Protein AF-J5URM1-F1 (afdb_monomer_lite)

Radius of gyration: 22.83 Å; chains: 1; bounding box: 59×38×83 Å

Structure (mmCIF, N/CA/C/O backbone):
data_AF-J5URM1-F1
#
_entry.id   AF-J5URM1-F1
#
loop_
_atom_site.group_PDB
_atom_site.id
_atom_site.type_symbol
_atom_site.label_atom_id
_atom_site.label_alt_id
_atom_site.label_comp_id
_atom_site.label_asym_id
_atom_site.label_entity_id
_atom_site.label_seq_id
_atom_site.pdbx_PDB_ins_code
_atom_site.Cartn_x
_atom_site.Cartn_y
_atom_site.Cartn_z
_atom_site.occupancy
_atom_site.B_iso_or_equiv
_atom_site.auth_seq_id
_atom_site.auth_comp_id
_atom_site.auth_asym_id
_atom_site.auth_atom_id
_atom_site.pdbx_PDB_model_num
ATOM 1 N N . MET A 1 1 ? -4.868 2.879 -8.212 1.00 67.94 1 MET A N 1
ATOM 2 C CA . MET A 1 1 ? -4.912 3.522 -6.871 1.00 67.94 1 MET A CA 1
ATOM 3 C C . MET A 1 1 ? -6.007 2.933 -5.999 1.00 67.94 1 MET A C 1
ATOM 5 O O . MET A 1 1 ? -5.725 2.515 -4.884 1.00 67.94 1 MET A O 1
ATOM 9 N N . SER A 1 2 ? -7.248 2.890 -6.496 1.00 76.50 2 SER A N 1
ATOM 10 C CA . SER A 1 2 ? -8.436 2.556 -5.700 1.00 76.50 2 SER A CA 1
ATOM 11 C C . SER A 1 2 ? -8.351 1.190 -5.015 1.00 76.50 2 SER A C 1
ATOM 13 O O . SER A 1 2 ? -8.773 1.061 -3.873 1.00 76.50 2 SER A O 1
ATOM 15 N N . PHE A 1 3 ? -7.725 0.194 -5.649 1.00 84.00 3 PHE A N 1
ATOM 16 C CA . PHE A 1 3 ? -7.552 -1.137 -5.061 1.00 84.00 3 PHE A CA 1
ATOM 17 C C . PHE A 1 3 ? -6.595 -1.163 -3.851 1.00 84.00 3 PHE A C 1
ATOM 19 O O . PHE A 1 3 ? -6.776 -2.000 -2.974 1.00 84.00 3 PHE A O 1
ATOM 26 N N . ILE A 1 4 ? -5.607 -0.259 -3.759 1.00 91.75 4 ILE A N 1
ATOM 27 C CA . ILE A 1 4 ? -4.675 -0.185 -2.613 1.00 91.75 4 ILE A CA 1
ATOM 28 C C . ILE A 1 4 ? -5.431 0.281 -1.374 1.00 91.75 4 ILE A C 1
ATOM 30 O O . ILE A 1 4 ? -5.377 -0.353 -0.321 1.00 91.75 4 ILE A O 1
ATOM 34 N N . PHE A 1 5 ? -6.195 1.360 -1.537 1.00 93.31 5 PHE A N 1
ATOM 35 C CA . PHE A 1 5 ? -7.095 1.853 -0.506 1.00 93.31 5 PHE A CA 1
ATOM 36 C C . PHE A 1 5 ? -8.116 0.775 -0.110 1.00 93.31 5 PHE A C 1
ATOM 38 O O . PHE A 1 5 ? -8.294 0.490 1.074 1.00 93.31 5 PHE A O 1
ATOM 45 N N . LEU A 1 6 ? -8.749 0.127 -1.096 1.00 88.62 6 LEU A N 1
ATOM 46 C CA . LEU A 1 6 ? -9.759 -0.905 -0.855 1.00 88.62 6 LEU A CA 1
ATOM 47 C C . LEU A 1 6 ? -9.175 -2.131 -0.141 1.00 88.62 6 LEU A C 1
ATOM 49 O O . LEU A 1 6 ? -9.816 -2.685 0.751 1.00 88.62 6 LEU A O 1
ATOM 53 N N . SER A 1 7 ? -7.944 -2.519 -0.485 1.00 88.19 7 SER A N 1
ATOM 54 C CA . SER A 1 7 ? -7.194 -3.567 0.205 1.00 88.19 7 SER A CA 1
ATOM 55 C C . SER A 1 7 ? -7.022 -3.209 1.679 1.00 88.19 7 SER A C 1
ATOM 57 O O . SER A 1 7 ? -7.483 -3.962 2.541 1.00 88.19 7 SER A O 1
ATOM 59 N N . GLY A 1 8 ? -6.492 -2.014 1.967 1.00 92.50 8 GLY A N 1
ATOM 60 C CA . GLY A 1 8 ? -6.363 -1.481 3.321 1.00 92.50 8 GLY A CA 1
ATOM 61 C C . GLY A 1 8 ? -7.682 -1.501 4.093 1.00 92.50 8 GLY A C 1
ATOM 62 O O . GLY A 1 8 ? -7.747 -2.050 5.191 1.00 92.50 8 GLY A O 1
ATOM 63 N N . PHE A 1 9 ? -8.764 -1.000 3.494 1.00 90.88 9 PHE A N 1
ATOM 64 C CA . PHE A 1 9 ? -10.102 -1.009 4.092 1.00 90.88 9 PHE A CA 1
ATOM 65 C C . PHE A 1 9 ? -10.577 -2.429 4.419 1.00 90.88 9 PHE A C 1
ATOM 67 O O . PHE A 1 9 ? -11.029 -2.700 5.537 1.00 90.88 9 PHE A O 1
ATOM 74 N N . SER A 1 10 ? -10.416 -3.355 3.471 1.00 85.81 10 SER A N 1
ATOM 75 C CA . SER A 1 10 ? -10.877 -4.741 3.581 1.00 85.81 10 SER A CA 1
ATOM 76 C C . SER A 1 10 ? -10.175 -5.538 4.688 1.00 85.81 10 SER A C 1
ATOM 78 O O . SER A 1 10 ? -10.759 -6.489 5.219 1.00 85.81 10 SER A O 1
ATOM 80 N N . THR A 1 11 ? -8.963 -5.137 5.100 1.00 87.81 11 THR A N 1
ATOM 81 C CA . THR A 1 11 ? -8.217 -5.816 6.175 1.00 87.81 11 THR A CA 1
ATOM 82 C C . THR A 1 11 ? -8.988 -5.852 7.499 1.00 87.81 11 THR A C 1
ATOM 84 O O . THR A 1 11 ? -8.902 -6.844 8.223 1.00 87.81 11 THR A O 1
ATOM 87 N N . ASN A 1 12 ? -9.840 -4.853 7.766 1.00 84.81 12 ASN A N 1
ATOM 88 C CA . ASN A 1 12 ? -10.689 -4.770 8.962 1.00 84.81 12 ASN A CA 1
ATOM 89 C C . ASN A 1 12 ? -11.742 -5.885 9.076 1.00 84.81 12 ASN A C 1
ATOM 91 O O . ASN A 1 12 ? -12.277 -6.132 10.164 1.00 84.81 12 ASN A O 1
ATOM 95 N N . PHE A 1 13 ? -12.035 -6.560 7.964 1.00 80.06 13 PHE A N 1
ATOM 96 C CA . PHE A 1 13 ? -12.994 -7.662 7.877 1.00 80.06 13 PHE A CA 1
ATOM 97 C C . PHE A 1 13 ? -12.301 -9.026 7.733 1.00 80.06 13 PHE A C 1
ATOM 99 O O . PHE A 1 13 ? -12.960 -10.069 7.735 1.00 80.06 13 PHE A O 1
ATOM 106 N N . SER A 1 14 ? -10.968 -9.049 7.638 1.00 75.25 14 SER A N 1
ATOM 107 C CA . SER A 1 14 ? -10.200 -10.280 7.482 1.00 75.25 14 SER A CA 1
ATOM 108 C C . SER A 1 14 ? -10.017 -11.006 8.816 1.00 75.25 14 SER A C 1
ATOM 110 O O . SER A 1 14 ? -9.565 -10.438 9.806 1.00 75.25 14 SER A O 1
ATOM 112 N N . LYS A 1 15 ? -10.317 -12.310 8.837 1.00 71.12 15 LYS A N 1
ATOM 113 C CA . LYS A 1 15 ? -10.132 -13.170 10.024 1.00 71.12 15 LYS A CA 1
ATOM 114 C C . LYS A 1 15 ? -8.711 -13.728 10.160 1.00 71.12 15 LYS A C 1
ATOM 116 O O . LYS A 1 15 ? -8.350 -14.207 11.228 1.00 71.12 15 LYS A O 1
ATOM 121 N N . LYS A 1 16 ? -7.933 -13.747 9.072 1.00 82.69 16 LYS A N 1
ATOM 122 C CA . LYS A 1 16 ? -6.612 -14.401 8.991 1.00 82.69 16 LYS A CA 1
ATOM 123 C C . LYS A 1 16 ? -5.619 -13.527 8.214 1.00 82.69 16 LYS A C 1
ATOM 125 O O . LYS A 1 16 ? -5.007 -13.993 7.257 1.00 82.69 16 LYS A O 1
ATOM 130 N N . LEU A 1 17 ? -5.498 -12.257 8.612 1.00 86.56 17 LEU A N 1
ATOM 131 C CA . LEU A 1 17 ? -4.708 -11.243 7.902 1.00 86.56 17 LEU A CA 1
ATOM 132 C C . LEU A 1 17 ? -3.249 -11.674 7.683 1.00 86.56 17 LEU A C 1
ATOM 134 O O . LEU A 1 17 ? -2.817 -11.750 6.537 1.00 86.56 17 LEU A O 1
ATOM 138 N N . LEU A 1 18 ? -2.543 -12.058 8.751 1.00 87.56 18 LEU A N 1
ATOM 139 C CA . LEU A 1 18 ? -1.135 -12.465 8.678 1.00 87.56 18 LEU A CA 1
ATOM 140 C C . LEU A 1 18 ? -0.921 -13.688 7.771 1.00 87.56 18 LEU A C 1
ATOM 142 O O . LEU A 1 18 ? -0.035 -13.694 6.924 1.00 87.56 18 LEU A O 1
ATOM 146 N N . ARG A 1 19 ? -1.782 -14.709 7.879 1.00 86.31 19 ARG A N 1
ATOM 147 C CA . ARG A 1 19 ? -1.720 -15.898 7.009 1.00 86.31 19 ARG A CA 1
ATOM 148 C C . ARG A 1 19 ? -1.934 -15.537 5.538 1.00 86.31 19 ARG A C 1
ATOM 150 O O . ARG A 1 19 ? -1.330 -16.160 4.672 1.00 86.31 19 ARG A O 1
ATOM 157 N N . ASN A 1 20 ? -2.807 -14.575 5.248 1.00 85.69 20 ASN A N 1
ATOM 158 C CA . ASN A 1 20 ? -3.024 -14.122 3.879 1.00 85.69 20 ASN A CA 1
ATOM 159 C C . ASN A 1 20 ? -1.810 -13.338 3.357 1.00 85.69 20 ASN A C 1
ATOM 161 O O . ASN A 1 20 ? -1.411 -13.573 2.223 1.00 85.69 20 ASN A O 1
ATOM 165 N N . ALA A 1 21 ? -1.192 -12.491 4.187 1.00 90.06 21 ALA A N 1
ATOM 166 C CA . ALA A 1 21 ? 0.036 -11.777 3.834 1.00 90.06 21 ALA A CA 1
ATOM 167 C C . ALA A 1 21 ? 1.174 -12.749 3.473 1.00 90.06 21 ALA A C 1
ATOM 169 O O . ALA A 1 21 ? 1.776 -12.617 2.413 1.00 90.06 21 ALA A O 1
ATOM 170 N N . VAL A 1 22 ? 1.394 -13.790 4.289 1.00 92.88 22 VAL A N 1
ATOM 171 C CA . VAL A 1 22 ? 2.407 -14.829 4.017 1.00 92.88 22 VAL A CA 1
ATOM 172 C C . VAL A 1 22 ? 2.126 -15.558 2.702 1.00 92.88 22 VAL A C 1
ATOM 174 O O . VAL A 1 22 ? 3.027 -15.723 1.887 1.00 92.88 22 VAL A O 1
ATOM 177 N N . LYS A 1 23 ? 0.870 -15.955 2.448 1.00 89.56 23 LYS A N 1
ATOM 178 C CA . LYS A 1 23 ? 0.494 -16.595 1.176 1.00 89.56 23 LYS A CA 1
ATOM 179 C C . LYS A 1 23 ? 0.784 -15.700 -0.028 1.00 89.56 23 LYS A C 1
ATOM 181 O O . LYS A 1 23 ? 1.351 -16.181 -1.001 1.00 89.56 23 LYS A O 1
ATOM 186 N N . LEU A 1 24 ? 0.396 -14.424 0.037 1.00 90.69 24 LEU A N 1
ATOM 187 C CA . LEU A 1 24 ? 0.653 -13.477 -1.049 1.00 90.69 24 LEU A CA 1
ATOM 188 C C . LEU A 1 24 ? 2.152 -13.230 -1.239 1.00 90.69 24 LEU A C 1
ATOM 190 O O . LEU A 1 24 ? 2.576 -13.124 -2.378 1.00 90.69 24 LEU A O 1
ATOM 194 N N . SER A 1 25 ? 2.943 -13.201 -0.163 1.00 92.81 25 SER A N 1
ATOM 195 C CA . SER A 1 25 ? 4.401 -13.047 -0.246 1.00 92.81 25 SER A CA 1
ATOM 196 C C . SER A 1 25 ? 5.073 -14.226 -0.955 1.00 92.81 25 SER A C 1
ATOM 198 O O . SER A 1 25 ? 6.008 -14.027 -1.722 1.00 92.81 25 SER A O 1
ATOM 200 N N . ILE A 1 26 ? 4.597 -15.455 -0.722 1.00 94.81 26 ILE A N 1
ATOM 201 C CA . ILE A 1 26 ? 5.100 -16.644 -1.428 1.00 94.81 26 ILE A CA 1
ATOM 202 C C . ILE A 1 26 ? 4.705 -16.575 -2.907 1.00 94.81 26 ILE A C 1
ATOM 204 O O . ILE A 1 26 ? 5.543 -16.773 -3.780 1.00 94.81 26 ILE A O 1
ATOM 208 N N . ILE A 1 27 ? 3.440 -16.249 -3.195 1.00 90.25 27 ILE A N 1
ATOM 209 C CA . ILE A 1 27 ? 2.942 -16.115 -4.572 1.00 90.25 27 ILE A CA 1
ATOM 210 C C . ILE A 1 27 ? 3.711 -15.026 -5.325 1.00 90.25 27 ILE A C 1
ATOM 212 O O . ILE A 1 27 ? 4.101 -15.245 -6.466 1.00 90.25 27 ILE A O 1
ATOM 216 N N . SER A 1 28 ? 3.957 -13.873 -4.701 1.00 92.50 28 SER A N 1
ATOM 217 C CA . SER A 1 28 ? 4.672 -12.770 -5.340 1.00 92.50 28 SER A CA 1
ATOM 218 C C . SER A 1 28 ? 6.106 -13.165 -5.686 1.00 92.50 28 SER A C 1
ATOM 220 O O . SER A 1 28 ? 6.541 -12.917 -6.802 1.00 92.50 28 SER A O 1
ATOM 222 N N . MET A 1 29 ? 6.794 -13.868 -4.782 1.00 93.81 29 MET A N 1
ATOM 223 C CA . MET A 1 29 ? 8.154 -14.351 -5.017 1.00 93.81 29 MET A CA 1
ATOM 224 C C . MET A 1 29 ? 8.215 -15.377 -6.157 1.00 93.81 29 MET A C 1
ATOM 226 O O . MET A 1 29 ? 9.104 -15.297 -7.000 1.00 93.81 29 MET A O 1
ATOM 230 N N . ILE A 1 30 ? 7.242 -16.295 -6.231 1.00 93.12 30 ILE A N 1
ATOM 231 C CA . ILE A 1 30 ? 7.114 -17.232 -7.359 1.00 93.12 30 ILE A CA 1
ATOM 232 C C . ILE A 1 30 ? 6.906 -16.465 -8.669 1.00 93.12 30 ILE A C 1
ATOM 234 O O . ILE A 1 30 ? 7.561 -16.777 -9.658 1.00 93.12 30 ILE A O 1
ATOM 238 N N . ILE A 1 31 ? 6.038 -15.448 -8.678 1.00 90.38 31 ILE A N 1
ATOM 239 C CA . ILE A 1 31 ? 5.796 -14.616 -9.865 1.00 90.38 31 ILE A CA 1
ATOM 240 C C . ILE A 1 31 ? 7.084 -13.924 -10.313 1.00 90.38 31 ILE A C 1
ATOM 242 O O . ILE A 1 31 ? 7.395 -13.965 -11.499 1.00 90.38 31 ILE A O 1
ATOM 246 N N . THR A 1 32 ? 7.864 -13.343 -9.398 1.00 92.75 32 THR A N 1
ATOM 247 C CA . THR A 1 32 ? 9.155 -12.725 -9.743 1.00 92.75 32 THR A CA 1
ATOM 248 C C . THR A 1 32 ? 10.093 -13.729 -10.393 1.00 92.75 32 THR A C 1
ATOM 250 O O . THR A 1 32 ? 10.621 -13.460 -11.467 1.00 92.75 32 THR A O 1
ATOM 253 N N . ILE A 1 33 ? 10.265 -14.901 -9.775 1.00 93.81 33 ILE A N 1
ATOM 254 C CA . ILE A 1 33 ? 11.142 -15.960 -10.285 1.00 93.81 33 ILE A CA 1
ATOM 255 C C . ILE A 1 33 ? 10.703 -16.381 -11.691 1.00 93.81 33 ILE A C 1
ATOM 257 O O . ILE A 1 33 ? 11.494 -16.312 -12.625 1.00 93.81 33 ILE A O 1
ATOM 261 N N . VAL A 1 34 ? 9.434 -16.761 -11.859 1.00 90.38 34 VAL A N 1
ATOM 262 C CA . VAL A 1 34 ? 8.897 -17.233 -13.143 1.00 90.38 34 VAL A CA 1
ATOM 263 C C . VAL A 1 34 ? 9.013 -16.160 -14.223 1.00 90.38 34 VAL A C 1
ATOM 265 O O . VAL A 1 34 ? 9.463 -16.457 -15.322 1.00 90.38 34 VAL A O 1
ATOM 268 N N . THR A 1 35 ? 8.647 -14.913 -13.924 1.00 89.50 35 THR A N 1
ATOM 269 C CA . THR A 1 35 ? 8.691 -13.830 -14.922 1.00 89.50 35 THR A CA 1
ATOM 270 C C . THR A 1 35 ? 10.114 -13.482 -15.337 1.00 89.50 35 THR A C 1
ATOM 272 O O . THR A 1 35 ? 10.354 -13.303 -16.525 1.00 89.50 35 THR A O 1
ATOM 275 N N . THR A 1 36 ? 11.061 -13.489 -14.395 1.00 89.69 36 THR A N 1
ATOM 276 C CA . THR A 1 36 ? 12.482 -13.244 -14.690 1.00 89.69 36 THR A CA 1
ATOM 277 C C . THR A 1 36 ? 13.068 -14.355 -15.566 1.00 89.69 36 THR A C 1
ATOM 279 O O . THR A 1 36 ? 13.879 -14.082 -16.438 1.00 89.69 36 THR A O 1
ATOM 282 N N . PHE A 1 37 ? 12.630 -15.608 -15.392 1.00 91.19 37 PHE A N 1
ATOM 283 C CA . PHE A 1 37 ? 13.057 -16.717 -16.255 1.00 91.19 37 PHE A CA 1
ATOM 284 C C . PHE A 1 37 ? 12.449 -16.687 -17.664 1.00 91.19 37 PHE A C 1
ATOM 286 O O . PHE A 1 37 ? 13.036 -17.258 -18.579 1.00 91.19 37 PHE A O 1
ATOM 293 N N . VAL A 1 38 ? 11.273 -16.078 -17.845 1.00 88.50 38 VAL A N 1
ATOM 294 C CA . VAL A 1 38 ? 10.586 -16.031 -19.146 1.00 88.50 38 VAL A CA 1
ATOM 295 C C . VAL A 1 38 ? 11.122 -14.902 -20.025 1.00 88.50 38 VAL A C 1
ATOM 297 O O . VAL A 1 38 ? 11.375 -15.126 -21.205 1.00 88.50 38 VAL A O 1
ATOM 300 N N . SER A 1 39 ? 11.261 -13.691 -19.480 1.00 85.62 39 SER A N 1
ATOM 301 C CA . SER A 1 39 ? 11.809 -12.533 -20.195 1.00 85.62 39 SER A CA 1
ATOM 302 C C . SER A 1 39 ? 12.173 -11.422 -19.214 1.00 85.62 39 SER A C 1
ATOM 304 O O . SER A 1 39 ? 11.371 -11.069 -18.346 1.00 85.62 39 SER A O 1
ATOM 306 N N . ASP A 1 40 ? 13.337 -10.805 -19.408 1.00 84.88 40 ASP A N 1
ATOM 307 C CA . ASP A 1 40 ? 13.761 -9.640 -18.627 1.00 84.88 40 ASP A CA 1
ATOM 308 C C . ASP A 1 40 ? 12.815 -8.438 -18.807 1.00 84.88 40 ASP A C 1
ATOM 310 O O . ASP A 1 40 ? 12.594 -7.675 -17.864 1.00 84.88 40 ASP A O 1
ATOM 314 N N . GLU A 1 41 ? 12.181 -8.302 -19.978 1.00 84.38 41 GLU A N 1
ATOM 315 C CA . GLU A 1 41 ? 11.203 -7.241 -20.268 1.00 84.38 41 GLU A CA 1
ATOM 316 C C . GLU A 1 41 ? 9.839 -7.482 -19.604 1.00 84.38 41 GLU A C 1
ATOM 318 O O . GLU A 1 41 ? 9.053 -6.556 -19.424 1.00 84.38 41 GLU A O 1
ATOM 323 N N . LEU A 1 42 ? 9.537 -8.720 -19.208 1.00 83.88 42 LEU A N 1
ATOM 324 C CA . LEU A 1 42 ? 8.302 -9.057 -18.492 1.00 83.88 42 LEU A CA 1
ATOM 325 C C . LEU A 1 42 ? 8.541 -9.280 -16.995 1.00 83.88 42 LEU A C 1
ATOM 327 O O . LEU A 1 42 ? 7.598 -9.581 -16.258 1.00 83.88 42 LEU A O 1
ATOM 331 N N . ALA A 1 43 ? 9.782 -9.119 -16.529 1.00 88.56 43 ALA A N 1
ATOM 332 C CA . ALA A 1 43 ? 10.162 -9.369 -15.151 1.00 88.56 43 ALA A CA 1
ATOM 333 C C . ALA A 1 43 ? 9.410 -8.436 -14.187 1.00 88.56 43 ALA A C 1
ATOM 335 O O . ALA A 1 43 ? 9.525 -7.206 -14.237 1.00 88.56 43 ALA A O 1
ATOM 336 N N . ILE A 1 44 ? 8.661 -9.030 -13.254 1.00 92.12 44 ILE A N 1
ATOM 337 C CA . ILE A 1 44 ? 7.970 -8.305 -12.183 1.00 92.12 44 ILE A CA 1
ATOM 338 C C . ILE A 1 44 ? 8.853 -8.354 -10.935 1.00 92.12 44 ILE A C 1
ATOM 340 O O . ILE A 1 44 ? 8.710 -9.239 -10.097 1.00 92.12 44 ILE A O 1
ATOM 344 N N . LYS A 1 45 ? 9.770 -7.390 -10.792 1.00 92.31 45 LYS A N 1
ATOM 345 C CA . LYS A 1 45 ? 10.728 -7.344 -9.669 1.00 92.31 45 LYS A CA 1
ATOM 346 C C . LYS A 1 45 ? 10.073 -6.895 -8.362 1.00 92.31 45 LYS A C 1
ATOM 348 O O . LYS A 1 45 ? 10.333 -7.474 -7.310 1.00 92.31 45 LYS A O 1
ATOM 353 N N . PHE A 1 46 ? 9.211 -5.874 -8.420 1.00 94.44 46 PHE A N 1
ATOM 354 C CA . PHE A 1 46 ? 8.432 -5.403 -7.265 1.00 94.44 46 PHE A CA 1
ATOM 355 C C . PHE A 1 46 ? 7.088 -4.795 -7.687 1.00 94.44 46 PHE A C 1
ATOM 357 O O . PHE A 1 46 ? 6.879 -3.581 -7.672 1.00 94.44 46 PHE A O 1
ATOM 364 N N . GLY A 1 47 ? 6.176 -5.673 -8.099 1.00 92.88 47 GLY A N 1
ATOM 365 C CA . GLY A 1 47 ? 4.832 -5.293 -8.535 1.00 92.88 47 GLY A CA 1
ATOM 366 C C . GLY A 1 47 ? 3.796 -5.193 -7.414 1.00 92.88 47 GLY A C 1
ATOM 367 O O . GLY A 1 47 ? 4.076 -5.320 -6.218 1.00 92.88 47 GLY A O 1
ATOM 368 N N . VAL A 1 48 ? 2.540 -5.047 -7.824 1.00 91.56 48 VAL A N 1
ATOM 369 C CA . VAL A 1 48 ? 1.395 -4.807 -6.945 1.00 91.56 48 VAL A CA 1
ATOM 370 C C . VAL A 1 48 ? 1.181 -5.897 -5.888 1.00 91.56 48 VAL A C 1
ATOM 372 O O . VAL A 1 48 ? 0.811 -5.595 -4.755 1.00 91.56 48 VAL A O 1
ATOM 375 N N . ILE A 1 49 ? 1.437 -7.168 -6.213 1.00 91.12 49 ILE A N 1
ATOM 376 C CA . ILE A 1 49 ? 1.225 -8.291 -5.281 1.00 91.12 49 ILE A CA 1
ATOM 377 C C . ILE A 1 49 ? 2.274 -8.275 -4.160 1.00 91.12 49 ILE A C 1
ATOM 379 O O . ILE A 1 49 ? 1.919 -8.527 -3.008 1.00 91.12 49 ILE A O 1
ATOM 383 N N . HIS A 1 50 ? 3.525 -7.903 -4.467 1.00 94.50 50 HIS A N 1
ATOM 384 C CA . HIS A 1 50 ? 4.575 -7.696 -3.459 1.00 94.50 50 HIS A CA 1
ATOM 385 C C . HIS A 1 50 ? 4.161 -6.607 -2.479 1.00 94.50 50 HIS A C 1
ATOM 387 O O . HIS A 1 50 ? 4.155 -6.813 -1.264 1.00 94.50 50 HIS A O 1
ATOM 393 N N . PHE A 1 51 ? 3.736 -5.468 -3.026 1.00 95.38 51 PHE A N 1
ATOM 394 C CA . PHE A 1 51 ? 3.249 -4.352 -2.236 1.00 95.38 51 PHE A CA 1
ATOM 395 C C . PHE A 1 51 ? 2.055 -4.742 -1.353 1.00 95.38 51 PHE A C 1
ATOM 397 O O . PHE A 1 51 ? 2.042 -4.421 -0.166 1.00 95.38 51 PHE A O 1
ATOM 404 N N . LEU A 1 52 ? 1.061 -5.457 -1.894 1.00 92.88 52 LEU A N 1
ATOM 405 C CA . LEU A 1 52 ? -0.115 -5.892 -1.133 1.00 92.88 52 LEU A CA 1
ATOM 406 C C . LEU A 1 52 ? 0.254 -6.878 -0.015 1.00 92.88 52 LEU A C 1
ATOM 408 O O . LEU A 1 52 ? -0.289 -6.781 1.085 1.00 92.88 52 LEU A O 1
ATOM 412 N N . ALA A 1 53 ? 1.190 -7.798 -0.262 1.00 93.38 53 ALA A N 1
ATOM 413 C CA . ALA A 1 53 ? 1.708 -8.692 0.771 1.00 93.38 53 ALA A CA 1
ATOM 414 C C . ALA A 1 53 ? 2.372 -7.893 1.905 1.00 93.38 53 ALA A C 1
ATOM 416 O O . ALA A 1 53 ? 2.037 -8.075 3.080 1.00 93.38 53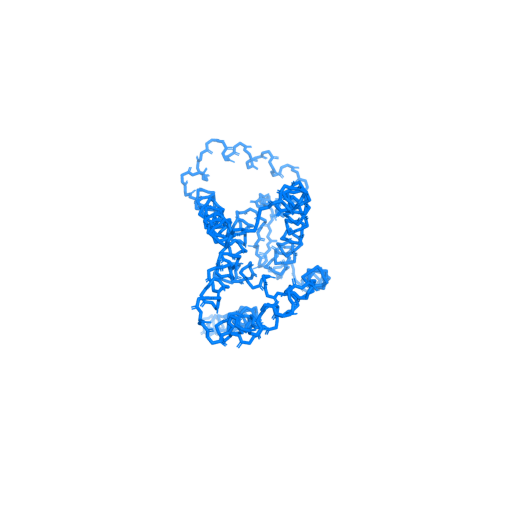 ALA A O 1
ATOM 417 N N . PHE A 1 54 ? 3.258 -6.962 1.540 1.00 95.31 54 PHE A N 1
ATOM 418 C CA . PHE A 1 54 ? 3.966 -6.101 2.480 1.00 95.31 54 PHE A CA 1
ATOM 419 C C . PHE A 1 54 ? 3.005 -5.218 3.285 1.00 95.31 54 PHE A C 1
ATOM 421 O O . PHE A 1 54 ? 3.108 -5.139 4.509 1.00 95.31 54 PHE A O 1
ATOM 428 N N . SER A 1 55 ? 2.022 -4.591 2.637 1.00 95.19 55 SER A N 1
ATOM 429 C CA . SER A 1 55 ? 1.078 -3.697 3.308 1.00 95.19 55 SER A CA 1
ATOM 430 C C . SER A 1 55 ? 0.166 -4.444 4.284 1.00 95.19 55 SER A C 1
ATOM 432 O O . SER A 1 55 ? -0.086 -3.953 5.384 1.00 95.19 55 SER A O 1
ATOM 434 N N . MET A 1 56 ? -0.270 -5.664 3.954 1.00 92.81 56 MET A N 1
ATOM 435 C CA . MET A 1 56 ? -1.037 -6.516 4.872 1.00 92.81 56 MET A CA 1
ATOM 436 C C . MET A 1 56 ? -0.205 -6.964 6.079 1.00 92.81 56 MET A C 1
ATOM 438 O O . MET A 1 56 ? -0.735 -7.070 7.191 1.00 92.81 56 MET A O 1
ATOM 442 N N . PHE A 1 57 ? 1.090 -7.214 5.879 1.00 94.12 57 PHE A N 1
ATOM 443 C CA . PHE A 1 57 ? 2.019 -7.500 6.968 1.00 94.12 57 PHE A CA 1
ATOM 444 C C . PHE A 1 57 ? 2.210 -6.270 7.867 1.00 94.12 57 PHE A C 1
ATOM 446 O O . PHE A 1 57 ? 2.018 -6.363 9.078 1.00 94.12 57 PHE A O 1
ATOM 453 N N . ALA A 1 58 ? 2.460 -5.097 7.281 1.00 95.44 58 ALA A N 1
ATOM 454 C CA . ALA A 1 58 ? 2.588 -3.836 8.008 1.00 95.44 58 ALA A CA 1
ATOM 455 C C . ALA A 1 58 ? 1.319 -3.498 8.811 1.00 95.44 58 ALA A C 1
ATOM 457 O O . ALA A 1 58 ? 1.403 -3.156 9.989 1.00 95.44 58 ALA A O 1
ATOM 458 N N . ILE A 1 59 ? 0.131 -3.675 8.222 1.00 94.81 59 ILE A N 1
ATOM 459 C CA . ILE A 1 59 ? -1.149 -3.501 8.926 1.00 94.81 59 ILE A CA 1
ATOM 460 C C . ILE A 1 59 ? -1.294 -4.520 10.063 1.00 94.81 59 ILE A C 1
ATOM 462 O O . ILE A 1 59 ? -1.790 -4.167 11.129 1.00 94.81 59 ILE A O 1
ATOM 466 N N . SER A 1 60 ? -0.838 -5.764 9.884 1.00 92.31 60 SER A N 1
ATOM 467 C CA . SER A 1 60 ? -0.862 -6.764 10.963 1.00 92.31 60 SER A CA 1
ATOM 468 C C . SER A 1 60 ? -0.019 -6.321 12.163 1.00 92.31 60 SER A C 1
ATOM 470 O O . SER A 1 60 ? -0.464 -6.459 13.302 1.00 92.31 60 SER A O 1
ATOM 472 N N . LEU A 1 61 ? 1.159 -5.737 11.917 1.00 92.69 61 LEU A N 1
ATOM 473 C CA . LEU A 1 61 ? 2.001 -5.166 12.972 1.00 92.69 61 LEU A CA 1
ATOM 474 C C . LEU A 1 61 ? 1.341 -3.950 13.633 1.00 92.69 61 LEU A C 1
ATOM 476 O O . LEU A 1 61 ? 1.308 -3.865 14.860 1.00 92.69 61 LEU A O 1
ATOM 480 N N . LEU A 1 62 ? 0.755 -3.043 12.845 1.00 91.88 62 LEU A N 1
ATOM 481 C CA . LEU A 1 62 ? 0.008 -1.897 13.372 1.00 91.88 62 LEU A CA 1
ATOM 482 C C . LEU A 1 62 ? -1.156 -2.337 14.268 1.00 91.88 62 LEU A C 1
ATOM 484 O O . LEU A 1 62 ? -1.331 -1.795 15.358 1.00 91.88 62 LEU A O 1
ATOM 488 N N . MET A 1 63 ? -1.918 -3.349 13.843 1.00 88.06 63 MET A N 1
ATOM 489 C CA . MET A 1 63 ? -3.005 -3.931 14.631 1.00 88.06 63 MET A CA 1
ATOM 490 C C . MET A 1 63 ? -2.504 -4.492 15.966 1.00 88.06 63 MET A C 1
ATOM 492 O O . MET A 1 63 ? -3.168 -4.321 16.988 1.00 88.06 63 MET A O 1
ATOM 496 N N . GLU A 1 64 ? -1.350 -5.158 15.974 1.00 87.69 64 GLU A N 1
ATOM 497 C CA . GLU A 1 64 ? -0.751 -5.713 17.190 1.00 87.69 64 GLU A CA 1
ATOM 498 C C . GLU A 1 64 ? -0.330 -4.610 18.176 1.00 87.69 64 GLU A C 1
ATOM 500 O O . GLU A 1 64 ? -0.645 -4.683 19.366 1.00 87.69 64 GLU A O 1
ATOM 505 N N . ILE A 1 65 ? 0.308 -3.545 17.680 1.00 86.38 65 ILE A N 1
ATOM 506 C CA . ILE A 1 65 ? 0.709 -2.379 18.485 1.00 86.38 65 ILE A CA 1
ATOM 507 C C . ILE A 1 65 ? -0.523 -1.687 19.090 1.00 86.38 65 ILE A C 1
ATOM 509 O O . ILE A 1 65 ? -0.564 -1.396 20.289 1.00 86.38 65 ILE A O 1
ATOM 513 N N . GLU A 1 66 ? -1.559 -1.468 18.281 1.00 83.88 66 GLU A N 1
ATOM 514 C CA . GLU A 1 66 ? -2.813 -0.836 18.699 1.00 83.88 66 GLU A CA 1
ATOM 515 C C . GLU A 1 66 ? -3.542 -1.661 19.776 1.00 83.88 66 GLU A C 1
ATOM 517 O O . GLU A 1 66 ? -4.033 -1.117 20.772 1.00 83.88 66 GLU A O 1
ATOM 522 N N . ASN A 1 67 ? -3.575 -2.990 19.620 1.00 78.75 67 ASN A N 1
ATOM 523 C CA . ASN A 1 67 ? -4.181 -3.894 20.597 1.00 78.75 67 ASN A CA 1
ATOM 524 C C . ASN A 1 67 ? -3.439 -3.859 21.940 1.00 78.75 67 ASN A C 1
ATOM 526 O O . ASN A 1 67 ? -4.088 -3.810 22.987 1.00 78.75 67 ASN A O 1
ATOM 530 N N . LYS A 1 68 ? -2.098 -3.835 21.929 1.00 76.19 68 LYS A N 1
ATOM 531 C CA . LYS A 1 68 ? -1.287 -3.703 23.153 1.00 76.19 68 LYS A CA 1
ATOM 532 C C . LYS A 1 68 ? -1.566 -2.384 23.877 1.00 76.19 68 LYS A C 1
ATOM 534 O O . LYS A 1 68 ? -1.817 -2.394 25.082 1.00 76.19 68 LYS A O 1
ATOM 539 N N . SER A 1 69 ? -1.609 -1.271 23.141 1.00 70.94 69 SER A N 1
ATOM 540 C CA . SER A 1 69 ? -1.930 0.056 23.690 1.00 70.94 69 SER A CA 1
ATOM 541 C C . SER A 1 69 ? -3.331 0.096 24.320 1.00 70.94 69 SER A C 1
ATOM 543 O O . SER A 1 69 ? -3.511 0.549 25.453 1.00 70.94 69 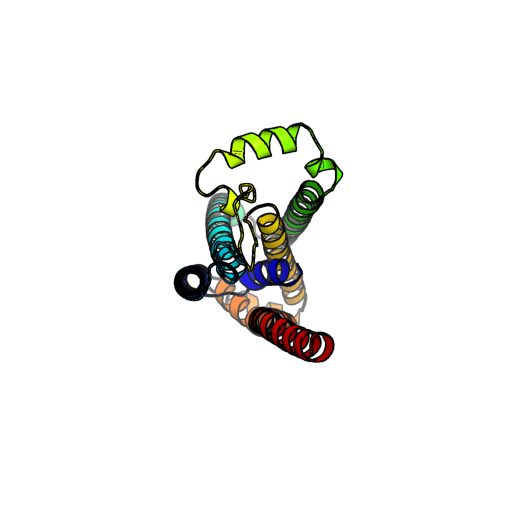SER A O 1
ATOM 545 N N . THR A 1 70 ? -4.323 -0.475 23.631 1.00 63.66 70 THR A N 1
ATOM 546 C CA . THR A 1 70 ? -5.716 -0.509 24.097 1.00 63.66 70 THR A CA 1
ATOM 547 C C . THR A 1 70 ? -5.891 -1.391 25.335 1.00 63.66 70 THR A C 1
ATOM 549 O O . THR A 1 70 ? -6.623 -1.018 26.250 1.00 63.66 70 THR A O 1
ATOM 552 N N . ASN A 1 71 ? -5.219 -2.545 25.400 1.00 58.00 71 ASN A N 1
ATOM 553 C CA . ASN A 1 71 ? -5.284 -3.446 26.555 1.00 58.00 71 ASN A CA 1
ATOM 554 C C . ASN A 1 71 ? -4.633 -2.833 27.803 1.00 58.00 71 ASN A C 1
ATOM 556 O O . ASN A 1 71 ? -5.191 -2.949 28.892 1.00 58.00 71 ASN A O 1
ATOM 560 N N . SER A 1 72 ? -3.512 -2.122 27.642 1.00 52.19 72 SER A N 1
ATOM 561 C CA . SER A 1 72 ? -2.873 -1.372 28.732 1.00 52.19 72 SER A CA 1
ATOM 562 C C . SER A 1 72 ? -3.819 -0.308 29.309 1.00 52.19 72 SER A C 1
ATOM 564 O O . SER A 1 72 ? -4.101 -0.290 30.508 1.00 52.19 72 SER A O 1
ATOM 566 N N . HIS A 1 73 ? -4.437 0.499 28.439 1.00 52.16 73 HIS A N 1
ATOM 567 C CA . HIS A 1 73 ? -5.371 1.544 28.863 1.00 52.16 73 HIS A CA 1
ATOM 568 C C . HIS A 1 73 ? -6.673 0.974 29.454 1.00 52.16 73 HIS A C 1
ATOM 570 O O . HIS A 1 73 ? -7.216 1.539 30.404 1.00 52.16 73 HIS A O 1
ATOM 576 N N . LYS A 1 74 ? -7.185 -0.152 28.933 1.00 52.62 74 LYS A N 1
ATOM 577 C CA . LYS A 1 74 ? -8.366 -0.835 29.488 1.00 52.62 74 LYS A CA 1
ATOM 578 C C . LYS A 1 74 ? -8.094 -1.443 30.858 1.00 52.62 74 LYS A C 1
ATOM 580 O O . LYS A 1 74 ? -8.988 -1.374 31.688 1.00 52.62 74 LYS A O 1
ATOM 585 N N . ASN A 1 75 ? -6.905 -1.976 31.132 1.00 46.06 75 ASN A N 1
ATOM 586 C CA . ASN A 1 75 ? -6.569 -2.490 32.464 1.00 46.06 75 ASN A CA 1
ATOM 587 C C . ASN A 1 75 ? -6.531 -1.366 33.513 1.00 46.06 75 ASN A C 1
ATOM 589 O O . ASN A 1 75 ? -7.171 -1.487 34.556 1.00 46.06 75 ASN A O 1
ATOM 593 N N . CYS A 1 76 ? -5.896 -0.229 33.204 1.00 44.53 76 CYS A N 1
ATOM 594 C CA . CYS A 1 76 ? -5.910 0.946 34.085 1.00 44.53 76 CYS A CA 1
ATOM 595 C C . CYS A 1 76 ? -7.319 1.522 34.275 1.00 44.53 76 CYS A C 1
ATOM 597 O O . CYS A 1 76 ? -7.684 1.931 35.375 1.00 44.53 76 CYS A O 1
ATOM 599 N N . SER A 1 77 ? -8.121 1.545 33.209 1.00 41.88 77 SER A N 1
ATOM 600 C CA . SER A 1 77 ? -9.470 2.098 33.270 1.00 41.88 77 SER A CA 1
ATOM 601 C C . SER A 1 77 ? -10.470 1.151 33.924 1.00 41.88 77 SER A C 1
ATOM 603 O O . SER A 1 77 ? -11.338 1.624 34.636 1.00 41.88 77 SER A O 1
ATOM 605 N N . LYS A 1 78 ? -10.355 -0.170 33.742 1.00 39.38 78 LYS A N 1
ATOM 606 C CA . LYS A 1 78 ? -11.212 -1.183 34.380 1.00 39.38 78 LYS A CA 1
ATOM 607 C C . LYS A 1 78 ? -11.053 -1.161 35.898 1.00 39.38 78 LYS A C 1
ATOM 609 O O . LYS A 1 78 ? -12.061 -1.173 36.589 1.00 39.38 78 LYS A O 1
ATOM 614 N N . ASN A 1 79 ? -9.826 -0.998 36.397 1.00 41.25 79 ASN A N 1
ATOM 615 C CA . ASN A 1 79 ? -9.571 -0.800 37.829 1.00 41.25 79 ASN A CA 1
ATOM 616 C C . ASN A 1 79 ? -10.216 0.487 38.386 1.00 41.25 79 ASN A C 1
ATOM 618 O O . ASN A 1 79 ? -10.449 0.574 39.584 1.00 41.25 79 ASN A O 1
ATOM 622 N N . ARG A 1 80 ? -10.523 1.473 37.528 1.00 33.19 80 ARG A N 1
ATOM 623 C CA . ARG A 1 80 ? -11.200 2.732 37.888 1.00 33.19 80 ARG A CA 1
ATOM 624 C C . ARG A 1 80 ? -12.725 2.674 37.668 1.00 33.19 80 ARG A C 1
ATOM 626 O O . ARG A 1 80 ? -13.472 3.230 38.456 1.00 33.19 80 ARG A O 1
ATOM 633 N N . PHE A 1 81 ? -13.186 1.959 36.639 1.00 37.41 81 PHE A N 1
ATOM 634 C CA . PHE A 1 81 ? -14.594 1.809 36.237 1.00 37.41 81 PHE A CA 1
ATOM 635 C C . PHE A 1 81 ? -15.352 0.712 36.982 1.00 37.41 81 PHE A C 1
ATOM 637 O O . PHE A 1 81 ? -16.577 0.692 36.946 1.00 37.41 81 PHE A O 1
ATOM 644 N N . GLN A 1 82 ? -14.659 -0.186 37.687 1.00 44.53 82 GLN A N 1
ATOM 645 C CA . GLN A 1 82 ? -15.312 -1.127 38.601 1.00 44.53 82 GLN A CA 1
ATOM 646 C C . GLN A 1 82 ? -16.047 -0.403 39.751 1.00 44.53 82 GLN A C 1
ATOM 648 O O . GLN A 1 82 ? -16.861 -1.027 40.424 1.00 44.53 82 GLN A O 1
ATOM 653 N N . ASN A 1 83 ? -15.815 0.909 39.907 1.00 41.03 83 ASN A N 1
ATOM 654 C CA . ASN A 1 83 ? -16.415 1.769 40.924 1.00 41.03 83 ASN A CA 1
ATOM 655 C C . ASN A 1 83 ? -17.488 2.749 40.397 1.00 41.03 83 ASN A C 1
ATOM 657 O O . ASN A 1 83 ? -18.137 3.387 41.215 1.00 41.03 83 ASN A O 1
ATOM 661 N N . GLU A 1 84 ? -17.723 2.870 39.083 1.00 41.34 84 GLU A N 1
ATOM 662 C CA . GLU A 1 84 ? -18.716 3.811 38.524 1.00 41.34 84 GLU A CA 1
ATOM 663 C C . GLU A 1 84 ? -19.394 3.233 37.270 1.00 41.34 84 GLU A C 1
ATOM 665 O O . GLU A 1 84 ? -18.815 3.162 36.182 1.00 41.34 84 GLU A O 1
ATOM 670 N N . THR A 1 85 ? -20.650 2.810 37.425 1.00 46.22 85 THR A N 1
ATOM 671 C CA . THR A 1 85 ? -21.542 2.376 36.343 1.00 46.22 85 THR A CA 1
ATOM 672 C C . THR A 1 85 ? -22.286 3.576 35.767 1.00 46.22 85 THR A C 1
ATOM 674 O O . THR A 1 85 ? -23.342 3.931 36.285 1.00 46.22 85 THR A O 1
ATOM 677 N N . ASP A 1 86 ? -21.771 4.188 34.696 1.00 47.66 86 ASP A N 1
ATOM 678 C CA . ASP A 1 86 ? -22.480 5.285 34.025 1.00 47.66 86 ASP A CA 1
ATOM 679 C C . ASP A 1 86 ? -22.423 5.169 32.486 1.00 47.66 86 ASP A C 1
ATOM 681 O O . ASP A 1 86 ? -21.371 5.292 31.851 1.00 47.66 86 ASP A O 1
ATOM 685 N N . ASP A 1 87 ? -23.587 4.914 31.878 1.00 47.97 87 ASP A N 1
ATOM 686 C CA . ASP A 1 87 ? -23.813 4.665 30.439 1.00 47.97 87 ASP A CA 1
ATOM 687 C C . ASP A 1 87 ? -23.368 5.848 29.552 1.00 47.97 87 ASP A C 1
ATOM 689 O O . ASP A 1 87 ? -22.789 5.683 28.472 1.00 47.97 87 ASP A O 1
ATOM 693 N N . LYS A 1 88 ? -23.523 7.076 30.064 1.00 51.91 88 LYS A N 1
ATOM 694 C CA . LYS A 1 88 ? -23.060 8.312 29.408 1.00 51.91 88 LYS A CA 1
ATOM 695 C C . LYS A 1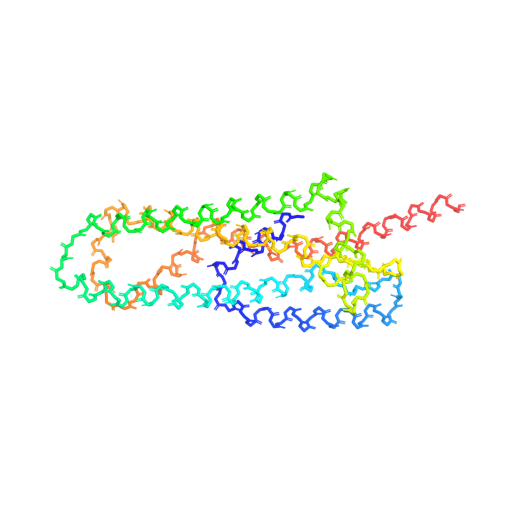 88 ? -21.544 8.332 29.210 1.00 51.91 88 LYS A C 1
ATOM 697 O O . LYS A 1 88 ? -21.054 8.835 28.196 1.00 51.91 88 LYS A O 1
ATOM 702 N N . THR A 1 89 ? -20.794 7.766 30.151 1.00 48.09 89 THR A N 1
ATOM 703 C CA . THR A 1 89 ? -19.328 7.719 30.104 1.00 48.09 89 THR A CA 1
ATOM 704 C C . THR A 1 89 ? -18.847 6.707 29.063 1.00 48.09 89 THR A C 1
ATOM 706 O O . THR A 1 89 ? -17.857 6.959 28.372 1.00 48.09 89 THR A O 1
ATOM 709 N N . PHE A 1 90 ? -19.594 5.615 28.871 1.00 47.72 90 PHE A N 1
ATOM 710 C CA . PHE A 1 90 ? -19.322 4.603 27.848 1.00 47.72 90 PHE A CA 1
ATOM 711 C C . PHE A 1 90 ? -19.565 5.140 26.427 1.00 47.72 90 PHE A C 1
ATOM 713 O O . PHE A 1 90 ? -18.676 5.035 25.578 1.00 47.72 90 PHE A O 1
ATOM 720 N N . LYS A 1 91 ? -20.696 5.827 26.188 1.00 54.91 91 LYS A N 1
ATOM 721 C CA . LYS A 1 91 ? -20.971 6.529 24.914 1.00 54.91 91 LYS A CA 1
ATOM 722 C C . LYS A 1 91 ? -19.930 7.605 24.594 1.00 54.91 91 LYS A C 1
ATOM 724 O O . LYS A 1 91 ? -19.464 7.710 23.462 1.00 54.91 91 LYS A O 1
ATOM 729 N N . LYS A 1 92 ? -19.505 8.384 25.595 1.00 53.88 92 LYS A N 1
ATOM 730 C CA . LYS A 1 92 ? -18.467 9.418 25.427 1.00 53.88 92 LYS A CA 1
ATOM 731 C C . LYS A 1 92 ? -17.102 8.826 25.053 1.00 53.88 92 LYS A C 1
ATOM 733 O O . LYS A 1 92 ? -16.332 9.463 24.331 1.00 53.88 92 LYS A O 1
ATOM 738 N N . LEU A 1 93 ? -16.786 7.625 25.541 1.00 46.78 93 LEU A N 1
ATOM 739 C CA . LEU A 1 93 ? -15.532 6.941 25.233 1.00 46.78 93 LEU A CA 1
ATOM 740 C C . LEU A 1 93 ? -15.520 6.361 23.806 1.00 46.78 93 LEU A C 1
ATOM 742 O O . LEU A 1 93 ? -14.490 6.486 23.144 1.00 46.78 93 LEU A O 1
ATOM 746 N N . GLY A 1 94 ? -16.645 5.804 23.335 1.00 57.50 94 GLY A N 1
ATOM 747 C CA . GLY A 1 94 ? -16.825 5.318 21.955 1.00 57.50 94 GLY A CA 1
ATOM 748 C C . GLY A 1 94 ? -16.661 6.428 20.916 1.00 57.50 94 GLY A C 1
ATOM 749 O O . GLY A 1 94 ? -15.756 6.378 20.084 1.00 57.50 94 GLY A O 1
ATOM 750 N N . ASN A 1 95 ? -17.385 7.532 21.088 1.00 60.69 95 ASN A N 1
ATOM 751 C CA . ASN A 1 95 ? -17.311 8.673 20.174 1.00 60.69 95 ASN A CA 1
ATOM 752 C C . ASN A 1 95 ? -15.877 9.260 20.072 1.00 60.69 95 ASN A C 1
ATOM 754 O O . ASN A 1 95 ? -15.395 9.645 19.005 1.00 60.69 95 ASN A O 1
ATOM 758 N N . LYS A 1 96 ? -15.110 9.246 21.177 1.00 65.94 96 LYS A N 1
ATOM 759 C CA . LYS A 1 96 ? -13.701 9.683 21.178 1.00 65.94 96 LYS A CA 1
ATOM 760 C C . LYS A 1 96 ? -12.780 8.738 20.396 1.00 65.94 96 LYS A C 1
ATOM 762 O O . LYS A 1 96 ? -11.786 9.205 19.838 1.00 65.94 96 LYS A O 1
ATOM 767 N N . THR A 1 97 ? -13.027 7.426 20.394 1.00 67.75 97 THR A N 1
ATOM 768 C CA . THR A 1 97 ? -12.219 6.477 19.608 1.00 67.75 97 THR A CA 1
ATOM 769 C C . THR A 1 97 ? -12.489 6.590 18.115 1.00 67.75 97 THR A C 1
ATOM 771 O O . THR A 1 97 ? -11.553 6.486 17.325 1.00 67.75 97 THR A O 1
ATOM 774 N N . ASP A 1 98 ? -13.720 6.904 17.736 1.00 76.19 98 ASP A N 1
ATOM 775 C CA . ASP A 1 98 ? -14.150 6.954 16.342 1.00 76.19 98 ASP A CA 1
ATOM 776 C C . ASP A 1 98 ? -13.487 8.129 15.619 1.00 76.19 98 ASP A C 1
ATOM 778 O O . ASP A 1 98 ? -12.833 7.956 14.585 1.00 76.19 98 ASP A O 1
ATOM 782 N N . ILE A 1 99 ? -13.511 9.307 16.245 1.00 86.38 99 ILE A N 1
ATOM 783 C CA . ILE A 1 99 ? -12.861 10.518 15.728 1.00 86.38 99 ILE A CA 1
ATOM 784 C C . ILE A 1 99 ? -11.349 10.312 15.519 1.00 86.38 99 ILE A C 1
ATOM 786 O O . ILE A 1 99 ? -10.791 10.812 14.542 1.00 86.38 99 ILE A O 1
ATOM 790 N N . LYS A 1 100 ? -10.667 9.537 16.378 1.00 90.25 100 LYS A N 1
ATOM 791 C CA . LYS A 1 100 ? -9.223 9.266 16.220 1.00 90.25 100 LYS A CA 1
ATOM 792 C C . LYS A 1 100 ? -8.911 8.562 14.902 1.00 90.25 100 LYS A C 1
ATOM 794 O O . LYS A 1 100 ? -7.953 8.939 14.233 1.00 90.25 100 LYS A O 1
ATOM 799 N N . TYR A 1 101 ? -9.707 7.564 14.515 1.00 91.06 101 TYR A N 1
ATOM 800 C CA . TYR A 1 101 ? -9.489 6.842 13.259 1.00 91.06 101 TYR A CA 1
ATOM 801 C C . TYR A 1 101 ? -9.754 7.723 12.036 1.00 91.06 101 TYR A C 1
ATOM 803 O O . TYR A 1 101 ? -9.010 7.635 11.060 1.00 91.06 101 TYR A O 1
ATOM 811 N N . ALA A 1 102 ? -10.747 8.616 12.102 1.00 93.38 102 ALA A N 1
ATOM 812 C CA . ALA A 1 102 ? -10.964 9.616 11.058 1.00 93.38 102 ALA A CA 1
ATOM 813 C C . ALA A 1 102 ? -9.746 10.550 10.915 1.00 93.38 102 ALA A C 1
ATOM 815 O O . ALA A 1 102 ? -9.253 10.751 9.805 1.00 93.38 102 ALA A O 1
ATOM 816 N N . ILE A 1 103 ? -9.193 11.036 12.033 1.00 95.12 103 ILE A N 1
ATOM 817 C CA . ILE A 1 103 ? -7.982 11.873 12.042 1.00 95.12 103 ILE A CA 1
ATOM 818 C C . ILE A 1 103 ? -6.779 11.119 11.457 1.00 95.12 103 ILE A C 1
ATOM 820 O O . ILE A 1 103 ? -6.101 11.646 10.579 1.00 95.12 103 ILE A O 1
ATOM 824 N N . TYR A 1 104 ? -6.518 9.877 11.880 1.00 95.38 104 TYR A N 1
ATOM 825 C CA . TYR A 1 104 ? -5.417 9.072 11.330 1.00 95.38 104 TYR A CA 1
ATOM 826 C C . TYR A 1 104 ? -5.569 8.817 9.826 1.00 95.38 104 TYR A C 1
ATOM 828 O O . TYR A 1 104 ? -4.584 8.859 9.083 1.00 95.38 104 TYR A O 1
ATOM 836 N N . SER A 1 105 ? -6.799 8.604 9.358 1.00 96.38 105 SER A N 1
ATOM 837 C CA . SER A 1 105 ? -7.085 8.486 7.930 1.00 96.38 105 SER A CA 1
ATOM 838 C C . SER A 1 105 ? -6.729 9.770 7.173 1.00 96.38 105 SER A C 1
ATOM 840 O O . SER A 1 105 ? -6.022 9.713 6.171 1.00 96.38 105 SER A O 1
ATOM 842 N N . LEU A 1 106 ? -7.136 10.939 7.680 1.00 97.19 106 LEU A N 1
ATOM 843 C CA . LEU A 1 106 ? -6.817 12.228 7.057 1.00 97.19 106 LEU A CA 1
ATOM 844 C C . LEU A 1 106 ? -5.312 12.516 7.054 1.00 97.19 106 LEU A C 1
ATOM 846 O O . LEU A 1 106 ? 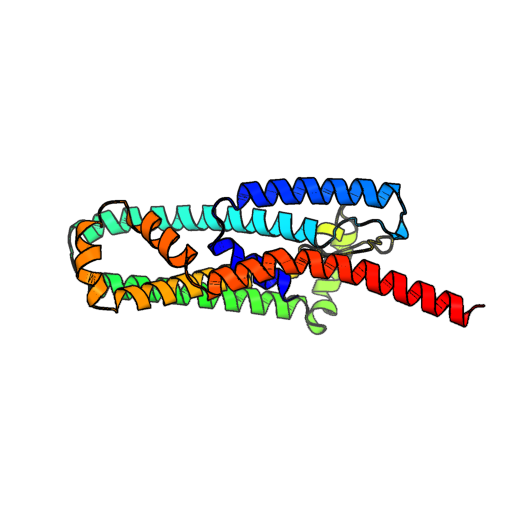-4.777 12.918 6.028 1.00 97.19 106 LEU A O 1
ATOM 850 N N . ILE A 1 107 ? -4.614 12.258 8.164 1.00 97.69 107 ILE A N 1
ATOM 851 C CA . ILE A 1 107 ? -3.159 12.453 8.260 1.00 97.69 107 ILE A CA 1
ATOM 852 C C . ILE A 1 107 ? -2.430 11.600 7.217 1.00 97.69 107 ILE A C 1
ATOM 854 O O . ILE A 1 107 ? -1.600 12.111 6.468 1.00 97.69 107 ILE A O 1
ATOM 858 N N . THR A 1 108 ? -2.749 10.306 7.138 1.00 97.31 108 THR A N 1
ATOM 859 C CA . THR A 1 108 ? -2.102 9.402 6.171 1.00 97.31 108 THR A CA 1
ATOM 860 C C . THR A 1 108 ? -2.412 9.783 4.724 1.00 97.31 108 THR A C 1
ATOM 862 O O . THR A 1 108 ? -1.514 9.736 3.884 1.00 97.31 108 THR A O 1
ATOM 865 N N . LEU A 1 109 ? -3.636 10.234 4.435 1.00 97.56 109 LEU A N 1
ATOM 866 C CA . LEU A 1 109 ? -4.005 10.724 3.108 1.00 97.56 109 LEU A CA 1
ATOM 867 C C . LEU A 1 109 ? -3.231 11.994 2.735 1.00 97.56 109 LEU A C 1
ATOM 869 O O . LEU A 1 109 ? -2.710 12.089 1.625 1.00 97.56 109 LEU A O 1
ATOM 873 N N . SER A 1 110 ? -3.102 12.942 3.664 1.00 97.38 110 SER A N 1
ATOM 874 C CA . SER A 1 110 ? -2.319 14.163 3.461 1.00 97.38 110 SER A CA 1
ATOM 875 C C . SER A 1 110 ? -0.851 13.850 3.180 1.00 97.38 110 SER A C 1
ATOM 877 O O . SER A 1 110 ? -0.289 14.389 2.230 1.00 97.38 110 SER A O 1
ATOM 879 N N . ILE A 1 111 ? -0.241 12.928 3.936 1.00 97.31 111 ILE A N 1
ATOM 880 C CA . ILE A 1 111 ? 1.142 12.486 3.691 1.00 97.31 111 ILE A CA 1
ATOM 881 C C . ILE A 1 111 ? 1.272 11.879 2.288 1.00 97.31 111 ILE A C 1
ATOM 883 O O . ILE A 1 111 ? 2.189 12.236 1.551 1.00 97.31 111 ILE A O 1
ATOM 887 N N . PHE A 1 112 ? 0.342 11.008 1.884 1.00 96.69 112 PHE A N 1
ATOM 888 C CA . PHE A 1 112 ? 0.337 10.434 0.536 1.00 96.69 112 PHE A CA 1
ATOM 889 C C . PHE A 1 112 ? 0.298 11.518 -0.553 1.00 96.69 112 PHE A C 1
ATOM 891 O O . PHE A 1 112 ? 1.097 11.470 -1.489 1.00 96.69 112 PHE A O 1
ATOM 898 N N . ILE A 1 113 ? -0.598 12.503 -0.419 1.00 96.56 113 ILE A N 1
ATOM 899 C CA . ILE A 1 113 ? -0.753 13.601 -1.385 1.00 96.56 113 ILE A CA 1
ATOM 900 C C . ILE A 1 113 ? 0.525 14.442 -1.460 1.00 96.56 113 ILE A C 1
ATOM 902 O O . ILE A 1 113 ? 0.997 14.727 -2.560 1.00 96.56 113 ILE A O 1
ATOM 906 N N . VAL A 1 114 ? 1.108 14.802 -0.312 1.00 96.19 114 VAL A N 1
ATOM 907 C CA . VAL A 1 114 ? 2.347 15.592 -0.253 1.00 96.19 114 VAL A CA 1
ATOM 908 C C . VAL A 1 114 ? 3.492 14.847 -0.933 1.00 96.19 114 VAL A C 1
ATOM 910 O O . VAL A 1 114 ? 4.131 15.416 -1.816 1.00 96.19 114 VAL A O 1
ATOM 913 N N . LEU A 1 115 ? 3.706 13.568 -0.610 1.00 95.12 115 LEU A N 1
ATOM 914 C CA . LEU A 1 115 ? 4.785 12.769 -1.200 1.00 95.12 115 LEU A CA 1
ATOM 915 C C . LEU A 1 115 ? 4.609 12.530 -2.705 1.00 95.12 115 LEU A C 1
ATOM 917 O O . LEU A 1 115 ? 5.595 12.394 -3.423 1.00 95.12 115 LEU A O 1
ATOM 921 N N . LYS A 1 116 ? 3.365 12.487 -3.204 1.00 94.06 116 LYS A N 1
ATOM 922 C CA . LYS A 1 116 ? 3.084 12.412 -4.648 1.00 94.06 116 LYS A CA 1
ATOM 923 C C . LYS A 1 116 ? 3.111 13.766 -5.353 1.00 94.06 116 LYS A C 1
ATOM 925 O O . LYS A 1 116 ? 3.051 13.796 -6.583 1.00 94.06 116 LYS A O 1
ATOM 930 N N . SER A 1 117 ? 3.154 14.871 -4.616 1.00 95.00 117 SER A N 1
ATOM 931 C CA . SER A 1 117 ? 3.068 16.199 -5.209 1.00 95.00 117 SER A CA 1
ATOM 932 C C . SER A 1 117 ? 4.304 16.509 -6.055 1.00 95.00 117 SER A C 1
ATOM 934 O O . SER A 1 117 ? 5.440 16.215 -5.682 1.00 95.00 117 SER A O 1
ATOM 936 N N . LYS A 1 118 ? 4.086 17.177 -7.192 1.00 93.06 118 LYS A N 1
ATOM 937 C CA . LYS A 1 118 ? 5.173 17.651 -8.063 1.00 93.06 118 LYS A CA 1
ATOM 938 C C . LYS A 1 118 ? 6.125 18.605 -7.334 1.00 93.06 118 LYS A C 1
ATOM 940 O O . LYS A 1 118 ? 7.299 18.659 -7.676 1.00 93.06 118 LYS A O 1
ATOM 945 N N . TYR A 1 119 ? 5.618 19.346 -6.350 1.00 93.44 119 TYR A N 1
ATOM 946 C CA . TYR A 1 119 ? 6.408 20.265 -5.534 1.00 93.44 119 TYR A CA 1
ATOM 947 C C . TYR A 1 119 ? 7.406 19.515 -4.650 1.00 93.44 119 TYR A C 1
ATOM 949 O O . TYR A 1 119 ? 8.590 19.833 -4.675 1.00 93.44 119 TYR A O 1
ATOM 957 N N . PHE A 1 120 ? 6.957 18.481 -3.932 1.00 94.25 120 PHE A N 1
ATOM 958 C CA . PHE A 1 120 ? 7.841 17.676 -3.089 1.00 94.25 120 PHE A CA 1
ATOM 959 C C . PHE A 1 120 ? 8.899 16.941 -3.919 1.00 94.25 120 PHE A C 1
ATOM 961 O O . PHE A 1 120 ? 10.081 17.024 -3.601 1.00 94.25 120 PHE A O 1
ATOM 968 N N . LEU A 1 121 ? 8.501 16.318 -5.035 1.00 92.50 121 LEU A N 1
ATOM 969 C CA . LEU A 1 121 ? 9.413 15.575 -5.919 1.00 92.50 121 LEU A CA 1
ATOM 970 C C . LEU A 1 121 ? 10.481 16.449 -6.601 1.00 92.50 121 LEU A C 1
ATOM 972 O O . LEU A 1 121 ? 11.465 15.922 -7.106 1.00 92.50 121 LEU A O 1
ATOM 976 N N . LYS A 1 122 ? 10.291 17.773 -6.638 1.00 93.88 122 LYS A N 1
ATOM 977 C CA . LYS A 1 122 ? 11.266 18.737 -7.173 1.00 93.88 122 LYS A CA 1
ATOM 978 C C . LYS A 1 122 ? 12.094 19.437 -6.098 1.00 93.88 122 LYS A C 1
ATOM 980 O O . LYS A 1 122 ? 12.943 20.249 -6.440 1.00 93.88 122 LYS A O 1
ATOM 985 N N . SER A 1 123 ? 11.811 19.187 -4.824 1.00 94.88 123 SER A N 1
ATOM 986 C CA . SER A 1 123 ? 12.536 19.829 -3.732 1.00 94.88 123 SER A CA 1
ATOM 987 C C . SER A 1 123 ? 13.961 19.290 -3.624 1.00 94.88 123 SER A C 1
ATOM 989 O O . SER A 1 123 ? 14.184 18.092 -3.809 1.00 94.88 123 SER A O 1
ATOM 991 N N . ASP A 1 124 ? 14.904 20.150 -3.237 1.00 96.12 124 ASP A N 1
ATOM 992 C CA . ASP A 1 124 ? 16.302 19.756 -3.009 1.00 96.12 124 ASP A CA 1
ATOM 993 C C . ASP A 1 124 ? 16.416 18.643 -1.960 1.00 96.12 124 ASP A C 1
ATOM 995 O O . ASP A 1 124 ? 17.251 17.750 -2.072 1.00 96.12 124 ASP A O 1
ATOM 999 N N . ILE A 1 125 ? 15.512 18.647 -0.973 1.00 94.19 125 ILE A N 1
ATOM 1000 C CA . ILE A 1 125 ? 15.408 17.604 0.052 1.00 94.19 125 ILE A CA 1
ATOM 1001 C C . ILE A 1 125 ? 15.104 16.248 -0.591 1.00 94.19 125 ILE A C 1
ATOM 1003 O O . ILE A 1 125 ? 15.788 15.267 -0.307 1.00 94.19 125 ILE A O 1
ATOM 1007 N N . TYR A 1 126 ? 14.084 16.178 -1.453 1.00 94.44 126 TYR A N 1
ATOM 1008 C CA . TYR A 1 126 ? 13.738 14.928 -2.126 1.00 94.44 126 TYR A CA 1
ATOM 1009 C C . TYR A 1 126 ? 14.862 14.468 -3.049 1.00 94.44 126 TYR A C 1
ATOM 1011 O O . TYR A 1 126 ? 15.197 13.291 -3.021 1.00 94.44 126 TYR A O 1
ATOM 1019 N N . VAL A 1 127 ? 15.471 15.375 -3.819 1.00 93.81 127 VAL A N 1
ATOM 1020 C CA . VAL A 1 127 ? 16.587 15.044 -4.718 1.00 93.81 127 VAL A CA 1
ATOM 1021 C C . VAL A 1 127 ? 17.790 14.511 -3.933 1.00 93.81 127 VAL A C 1
ATOM 1023 O O . VAL A 1 127 ? 18.352 13.483 -4.302 1.00 93.81 127 VAL A O 1
ATOM 1026 N N . GLY A 1 128 ? 18.145 15.140 -2.809 1.00 95.81 128 GLY A N 1
ATOM 1027 C CA . GLY A 1 128 ? 19.220 14.668 -1.933 1.00 95.81 128 GLY A CA 1
ATOM 1028 C C . GLY A 1 128 ? 18.943 13.278 -1.352 1.00 95.81 128 GLY A C 1
ATOM 1029 O O . GLY A 1 128 ? 19.804 12.401 -1.415 1.00 95.81 128 GLY A O 1
ATOM 1030 N N . ILE A 1 129 ? 17.722 13.046 -0.852 1.00 94.81 129 ILE A N 1
ATOM 1031 C CA . ILE A 1 129 ? 17.294 11.719 -0.377 1.00 94.81 129 ILE A CA 1
ATOM 1032 C C . ILE A 1 129 ? 17.319 10.707 -1.525 1.00 94.81 129 ILE A C 1
ATOM 1034 O O . ILE A 1 129 ? 17.791 9.594 -1.334 1.00 94.81 129 ILE A O 1
ATOM 1038 N N . TYR A 1 130 ? 16.829 11.082 -2.706 1.00 94.88 130 TYR A N 1
ATOM 1039 C CA . TYR A 1 130 ? 16.761 10.212 -3.876 1.00 94.88 130 TYR A CA 1
ATOM 1040 C C . TYR A 1 130 ? 18.154 9.734 -4.291 1.00 94.88 130 TYR A C 1
ATOM 1042 O O . TYR A 1 130 ? 18.364 8.533 -4.434 1.00 94.88 130 TYR A O 1
ATOM 1050 N N . ASN A 1 131 ? 19.117 10.650 -4.397 1.00 94.25 131 ASN A N 1
ATOM 1051 C CA . ASN A 1 131 ? 20.496 10.323 -4.756 1.00 94.25 131 ASN A CA 1
ATOM 1052 C C . ASN A 1 131 ? 21.145 9.391 -3.728 1.00 94.25 131 ASN A C 1
ATOM 1054 O O . ASN A 1 131 ? 21.690 8.360 -4.104 1.00 94.25 131 ASN A O 1
ATOM 1058 N N . PHE A 1 132 ? 21.004 9.690 -2.434 1.00 94.94 132 PHE A N 1
ATOM 1059 C CA . PHE A 1 132 ? 21.535 8.833 -1.372 1.00 94.94 132 PHE A CA 1
ATOM 1060 C C . PHE A 1 132 ? 20.880 7.441 -1.354 1.00 94.94 132 PHE A C 1
ATOM 1062 O O . PHE A 1 132 ? 21.553 6.424 -1.217 1.00 94.94 132 PHE A O 1
ATOM 1069 N N . MET A 1 133 ? 19.555 7.372 -1.509 1.00 95.12 133 MET A N 1
ATOM 1070 C CA . MET A 1 133 ? 18.823 6.104 -1.487 1.00 95.12 133 MET A CA 1
ATOM 1071 C C . MET A 1 133 ? 19.175 5.207 -2.674 1.00 95.12 133 MET A C 1
ATOM 1073 O O . MET A 1 133 ? 19.170 3.990 -2.512 1.00 95.12 133 MET A O 1
ATOM 1077 N N . GLN A 1 134 ? 19.486 5.770 -3.845 1.00 93.25 134 GLN A N 1
ATOM 1078 C CA . GLN A 1 134 ? 19.862 4.988 -5.027 1.00 93.25 134 GLN A CA 1
ATOM 1079 C C . GLN A 1 134 ? 21.158 4.185 -4.847 1.00 93.25 134 GLN A C 1
ATOM 1081 O O . GLN A 1 134 ? 21.301 3.133 -5.471 1.00 93.25 134 GLN A O 1
ATOM 1086 N N . GLU A 1 135 ? 22.069 4.634 -3.981 1.00 92.44 135 GLU A N 1
ATOM 1087 C CA . GLU A 1 135 ? 23.319 3.923 -3.680 1.00 92.44 135 GLU A CA 1
ATOM 1088 C C . GLU A 1 135 ? 23.084 2.635 -2.875 1.00 92.44 135 GLU A C 1
ATOM 1090 O O . GLU A 1 135 ? 23.915 1.724 -2.880 1.00 92.44 135 GLU A O 1
ATOM 1095 N N . LEU A 1 136 ? 21.940 2.527 -2.193 1.00 93.12 136 LEU A N 1
ATOM 1096 C CA . LEU A 1 136 ? 21.620 1.375 -1.360 1.00 93.12 136 LEU A CA 1
ATOM 1097 C C . LEU A 1 136 ? 21.114 0.186 -2.194 1.00 93.12 136 LEU A C 1
ATOM 1099 O O . LEU A 1 136 ? 20.354 0.356 -3.155 1.00 93.12 136 LEU A O 1
ATOM 1103 N N . PRO A 1 137 ? 21.449 -1.058 -1.805 1.00 90.81 137 PRO A N 1
ATOM 1104 C CA . PRO A 1 137 ? 20.862 -2.236 -2.427 1.00 90.81 137 PRO A CA 1
ATOM 1105 C C . PRO A 1 137 ? 19.347 -2.275 -2.180 1.00 90.81 137 PRO A C 1
ATOM 1107 O O . PRO A 1 137 ? 18.867 -1.921 -1.104 1.00 90.81 137 PRO A O 1
ATOM 1110 N N . LEU A 1 138 ? 18.590 -2.761 -3.170 1.00 91.38 138 LEU A N 1
ATOM 1111 C CA . LEU A 1 138 ? 17.125 -2.903 -3.107 1.00 91.38 138 LEU A CA 1
ATOM 1112 C C . LEU A 1 138 ? 16.355 -1.583 -2.894 1.00 91.38 138 LEU A C 1
ATOM 1114 O O . LEU A 1 138 ? 1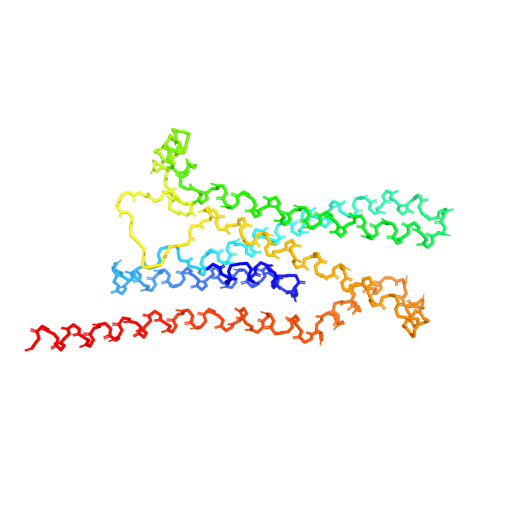5.199 -1.595 -2.468 1.00 91.38 138 LEU A O 1
ATOM 1118 N N . SER A 1 139 ? 16.958 -0.447 -3.237 1.00 95.00 139 SER A N 1
ATOM 1119 C CA . SER A 1 139 ? 16.362 0.895 -3.172 1.00 95.00 139 SER A CA 1
ATOM 1120 C C . SER A 1 139 ? 15.013 1.018 -3.904 1.00 95.00 139 SER A C 1
ATOM 1122 O O . SER A 1 139 ? 14.092 1.695 -3.428 1.00 95.00 139 SER A O 1
ATOM 1124 N N . PHE A 1 140 ? 14.827 0.259 -4.990 1.00 94.50 140 PHE A N 1
ATOM 1125 C CA . PHE A 1 140 ? 13.555 0.142 -5.712 1.00 94.50 140 PHE A CA 1
ATOM 1126 C C . PHE A 1 140 ? 12.394 -0.357 -4.833 1.00 94.50 140 PHE A C 1
ATOM 1128 O O . PHE A 1 140 ? 11.255 0.049 -5.031 1.00 94.50 140 PHE A O 1
ATOM 1135 N N . ILE A 1 141 ? 12.632 -1.188 -3.814 1.00 95.81 141 ILE A N 1
ATOM 1136 C CA . ILE A 1 141 ? 11.553 -1.656 -2.923 1.00 95.81 141 ILE A CA 1
ATOM 1137 C C . ILE A 1 141 ? 10.916 -0.465 -2.197 1.00 95.81 141 ILE A C 1
ATOM 1139 O O . ILE A 1 141 ? 9.695 -0.383 -2.035 1.00 95.81 141 ILE A O 1
ATOM 1143 N N . TYR A 1 142 ? 11.743 0.493 -1.786 1.00 94.62 142 TYR A N 1
ATOM 1144 C CA . TYR A 1 142 ? 11.302 1.656 -1.028 1.00 94.62 142 TYR A CA 1
ATOM 1145 C C . TYR A 1 142 ? 10.697 2.752 -1.903 1.00 94.62 142 TYR A C 1
ATOM 1147 O O . TYR A 1 142 ? 9.911 3.540 -1.386 1.00 94.62 142 TYR A O 1
ATOM 1155 N N . GLY A 1 143 ? 10.992 2.778 -3.205 1.00 94.81 143 GLY A N 1
ATOM 1156 C CA . GLY A 1 143 ? 10.534 3.827 -4.125 1.00 94.81 143 GLY A CA 1
ATOM 1157 C C . GLY A 1 143 ? 11.640 4.636 -4.783 1.00 94.81 143 GLY A C 1
ATOM 1158 O O . GLY A 1 143 ? 11.329 5.615 -5.452 1.00 94.81 143 GLY A O 1
ATOM 1159 N N . PHE A 1 144 ? 12.894 4.211 -4.640 1.00 95.56 144 PHE A N 1
ATOM 1160 C CA . PHE A 1 144 ? 14.070 4.892 -5.179 1.00 95.56 144 PHE A CA 1
ATOM 1161 C C . PHE A 1 144 ? 14.794 3.968 -6.167 1.00 95.56 144 PHE A C 1
ATOM 1163 O O . PHE A 1 144 ? 15.856 3.449 -5.841 1.00 95.56 144 PHE A O 1
ATOM 1170 N N . PRO A 1 145 ? 14.192 3.649 -7.327 1.00 94.75 145 PRO A N 1
ATOM 1171 C CA . PRO A 1 145 ? 14.822 2.756 -8.289 1.00 94.75 145 PRO A CA 1
ATOM 1172 C C . PRO A 1 145 ? 16.081 3.412 -8.870 1.00 94.75 145 PRO A C 1
ATOM 1174 O O . PRO A 1 145 ? 16.115 4.626 -9.049 1.00 94.75 145 PRO A O 1
ATOM 1177 N N . ARG A 1 146 ? 17.098 2.599 -9.164 1.00 92.44 146 ARG A N 1
ATOM 1178 C CA . ARG A 1 146 ? 18.280 3.044 -9.911 1.00 92.44 146 ARG A CA 1
ATOM 1179 C C . ARG A 1 146 ? 17.934 3.277 -11.381 1.00 92.44 146 ARG A C 1
ATOM 1181 O O . ARG A 1 146 ? 16.954 2.721 -11.871 1.00 92.44 146 ARG A O 1
ATOM 1188 N N . ASP A 1 147 ? 18.771 4.023 -12.091 1.00 89.81 147 ASP A N 1
ATOM 1189 C CA . ASP A 1 147 ? 18.559 4.326 -13.514 1.00 89.81 147 ASP A CA 1
ATOM 1190 C C . ASP A 1 147 ? 18.527 3.074 -14.416 1.00 89.81 147 ASP A C 1
ATOM 1192 O O . ASP A 1 147 ? 17.861 3.066 -15.447 1.00 89.81 147 ASP A O 1
ATOM 1196 N N . ASP A 1 148 ? 19.193 1.989 -14.008 1.00 89.81 148 ASP A N 1
ATOM 1197 C CA . ASP A 1 148 ? 19.194 0.688 -14.693 1.00 89.81 148 ASP A CA 1
ATOM 1198 C C . ASP A 1 148 ? 17.990 -0.205 -14.327 1.00 89.81 148 ASP A C 1
ATOM 1200 O O . ASP A 1 148 ? 17.845 -1.324 -14.830 1.00 89.81 148 ASP A O 1
ATOM 1204 N N . PHE A 1 149 ? 17.120 0.245 -13.419 1.00 92.06 149 PHE A N 1
ATOM 1205 C CA . PHE A 1 149 ? 16.022 -0.566 -12.917 1.00 92.06 149 PHE A CA 1
ATOM 1206 C C . PHE A 1 149 ? 14.801 -0.509 -13.836 1.00 92.06 149 PHE A C 1
ATOM 1208 O O . PHE A 1 149 ? 14.134 0.514 -13.979 1.00 92.06 149 PHE A O 1
ATOM 1215 N N . TYR A 1 150 ? 14.425 -1.678 -14.342 1.00 90.94 150 TYR A N 1
ATOM 1216 C CA . TYR A 1 150 ? 13.152 -1.908 -15.013 1.00 90.94 150 TYR A CA 1
ATOM 1217 C C . TYR A 1 150 ? 12.356 -3.029 -14.330 1.00 90.94 150 TYR A C 1
ATOM 1219 O O . TYR A 1 150 ? 12.936 -4.022 -13.873 1.00 90.94 150 TYR A O 1
ATOM 1227 N N . SER A 1 151 ? 11.032 -2.859 -14.265 1.00 92.38 151 SER A N 1
ATOM 1228 C CA . SER A 1 151 ? 10.055 -3.851 -13.802 1.00 92.38 151 SER A CA 1
ATOM 1229 C C . SER A 1 151 ? 8.745 -3.638 -14.558 1.00 92.38 151 SER A C 1
ATOM 1231 O O . SER A 1 151 ? 8.230 -2.519 -14.563 1.00 92.38 151 SER A O 1
ATOM 1233 N N . ALA A 1 152 ? 8.190 -4.702 -15.146 1.00 87.56 152 ALA A N 1
ATOM 1234 C CA . ALA A 1 152 ? 6.967 -4.634 -15.957 1.00 87.56 152 ALA A CA 1
ATOM 1235 C C . ALA A 1 152 ? 5.756 -4.107 -15.164 1.00 87.56 152 ALA A C 1
ATOM 1237 O O . ALA A 1 152 ? 4.882 -3.424 -15.696 1.00 87.56 152 ALA A O 1
ATOM 1238 N N . ASP A 1 153 ? 5.735 -4.395 -13.862 1.00 89.75 153 ASP A N 1
ATOM 1239 C CA . ASP A 1 153 ? 4.848 -3.762 -12.897 1.00 89.75 153 ASP A CA 1
ATOM 1240 C C . ASP A 1 153 ? 5.660 -3.263 -11.696 1.00 89.75 153 ASP A C 1
ATOM 1242 O O . ASP A 1 153 ? 6.470 -4.011 -11.137 1.00 89.75 153 ASP A O 1
ATOM 1246 N N . TYR A 1 154 ? 5.463 -2.004 -11.300 1.00 93.12 154 TYR A N 1
ATOM 1247 C CA . TYR A 1 154 ? 6.237 -1.367 -10.236 1.00 93.12 154 TYR A CA 1
ATOM 1248 C C . TYR A 1 154 ? 5.354 -0.586 -9.261 1.00 93.12 154 TYR A C 1
ATOM 1250 O O . TYR A 1 154 ? 4.826 0.486 -9.565 1.00 93.12 154 TYR A O 1
ATOM 1258 N N . PHE A 1 155 ? 5.239 -1.121 -8.044 1.00 93.81 155 PHE A N 1
ATOM 1259 C CA . PHE A 1 155 ? 4.495 -0.524 -6.937 1.00 93.81 155 PHE A CA 1
ATOM 1260 C C . P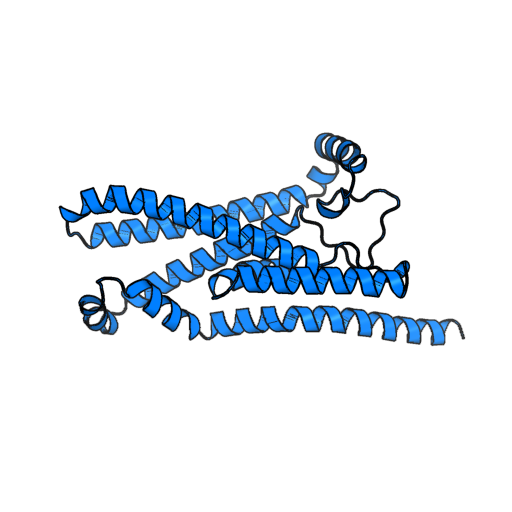HE A 1 155 ? 5.373 -0.483 -5.683 1.00 93.81 155 PHE A C 1
ATOM 1262 O O . PHE A 1 155 ? 5.319 -1.406 -4.873 1.00 93.81 155 PHE A O 1
ATOM 1269 N N . PRO A 1 156 ? 6.191 0.565 -5.499 1.00 95.75 156 PRO A N 1
ATOM 1270 C CA . PRO A 1 156 ? 7.068 0.667 -4.335 1.00 95.75 156 PRO A CA 1
ATOM 1271 C C . PRO A 1 156 ? 6.309 0.822 -3.012 1.00 95.75 156 PRO A C 1
ATOM 1273 O O . PRO A 1 156 ? 5.108 1.092 -2.979 1.00 95.75 156 PRO A O 1
ATOM 1276 N N . ILE A 1 157 ? 7.011 0.699 -1.886 1.00 96.88 157 ILE A N 1
ATOM 1277 C CA . ILE A 1 157 ? 6.425 0.959 -0.564 1.00 96.88 157 ILE A CA 1
ATOM 1278 C C . ILE A 1 157 ? 6.019 2.434 -0.440 1.00 96.88 157 ILE A C 1
ATOM 1280 O O . ILE A 1 157 ? 4.880 2.724 -0.059 1.00 96.88 157 ILE A O 1
ATOM 1284 N N . LEU A 1 158 ? 6.913 3.374 -0.768 1.00 95.69 158 LEU A N 1
ATOM 1285 C CA . LEU A 1 158 ? 6.593 4.799 -0.745 1.00 95.69 158 LEU A CA 1
ATOM 1286 C C . LEU A 1 158 ? 6.081 5.276 -2.109 1.00 95.69 158 LEU A C 1
ATOM 1288 O O . LEU A 1 158 ? 6.605 4.874 -3.144 1.00 95.69 158 LEU A O 1
ATOM 1292 N N . PRO A 1 159 ? 5.065 6.156 -2.138 1.00 95.38 159 PRO A N 1
ATOM 1293 C CA . PRO A 1 159 ? 4.251 6.631 -1.011 1.00 95.38 159 PRO A CA 1
ATOM 1294 C C . PRO A 1 159 ? 3.021 5.743 -0.737 1.00 95.38 159 PRO A C 1
ATOM 1296 O O . PRO A 1 159 ? 2.195 6.050 0.120 1.00 95.38 159 PRO A O 1
ATOM 1299 N N . TRP A 1 160 ? 2.862 4.651 -1.482 1.00 96.31 160 TRP A N 1
ATOM 1300 C CA . TRP A 1 160 ? 1.648 3.837 -1.556 1.00 96.31 160 TRP A CA 1
ATOM 1301 C C . TRP A 1 160 ? 1.189 3.227 -0.235 1.00 96.31 160 TRP A C 1
ATOM 1303 O O . TRP A 1 160 ? -0.014 3.056 -0.023 1.00 96.31 160 TRP A O 1
ATOM 1313 N N . ILE A 1 161 ? 2.120 2.937 0.672 1.00 97.19 161 ILE A N 1
ATOM 1314 C CA . ILE A 1 161 ? 1.811 2.407 1.999 1.00 97.19 161 ILE A CA 1
ATOM 1315 C C . ILE A 1 161 ? 0.866 3.333 2.773 1.00 97.19 161 ILE A C 1
ATOM 1317 O O . ILE A 1 161 ? -0.057 2.853 3.431 1.00 97.19 161 ILE A O 1
ATOM 1321 N N . PHE A 1 162 ? 1.014 4.654 2.615 1.00 97.56 162 PHE A N 1
ATOM 1322 C CA . PHE A 1 162 ? 0.148 5.635 3.264 1.00 97.56 162 PHE A CA 1
ATOM 1323 C C . PHE A 1 162 ? -1.289 5.529 2.767 1.00 97.56 162 PHE A C 1
ATOM 1325 O O . PHE A 1 162 ? -2.204 5.539 3.582 1.00 97.56 162 PHE A O 1
ATOM 1332 N N . LEU A 1 163 ? -1.496 5.303 1.466 1.00 96.44 163 LEU A N 1
ATOM 1333 C CA . LEU A 1 163 ? -2.829 5.081 0.904 1.00 96.44 163 LEU A CA 1
ATOM 1334 C C . LEU A 1 163 ? -3.464 3.778 1.425 1.00 96.44 163 LEU A C 1
ATOM 1336 O O . LEU A 1 163 ? -4.671 3.726 1.676 1.00 96.44 163 LEU A O 1
ATOM 1340 N N . SER A 1 164 ? -2.657 2.731 1.632 1.00 96.00 164 SER A N 1
ATOM 1341 C CA . SER A 1 164 ? -3.114 1.489 2.270 1.00 96.00 164 SER A CA 1
ATOM 1342 C C . SER A 1 164 ? -3.519 1.724 3.731 1.00 96.00 164 SER A C 1
ATOM 1344 O O . SER A 1 164 ? -4.537 1.199 4.187 1.00 96.00 164 SER A O 1
ATOM 1346 N N . PHE A 1 165 ? -2.764 2.539 4.471 1.00 97.19 165 PHE A N 1
ATOM 1347 C CA . PHE A 1 165 ? -3.107 2.918 5.844 1.00 97.19 165 PHE A CA 1
ATOM 1348 C C . PHE A 1 165 ? -4.347 3.813 5.917 1.00 97.19 165 PHE A C 1
ATOM 1350 O O . PHE A 1 165 ? -5.184 3.596 6.791 1.00 97.19 165 PHE A O 1
ATOM 1357 N N . THR A 1 166 ? -4.537 4.737 4.970 1.00 97.31 166 THR A N 1
ATOM 1358 C CA . THR A 1 166 ? -5.776 5.520 4.845 1.00 97.31 166 THR A CA 1
ATOM 1359 C C . THR A 1 166 ? -6.984 4.594 4.726 1.00 97.31 166 THR A C 1
ATOM 1361 O O . THR A 1 166 ? -7.960 4.745 5.463 1.00 97.31 166 THR A O 1
ATOM 1364 N N . GLY A 1 167 ? -6.897 3.572 3.868 1.00 95.38 167 GLY A N 1
ATOM 1365 C CA . GLY A 1 167 ? -7.926 2.539 3.756 1.00 95.38 167 GLY A CA 1
ATOM 1366 C C . GLY A 1 167 ? -8.179 1.817 5.080 1.00 95.38 167 GLY A C 1
ATOM 1367 O O . GLY A 1 167 ? -9.325 1.710 5.518 1.00 95.38 167 GLY A O 1
ATOM 1368 N N . TYR A 1 168 ? -7.116 1.366 5.752 1.00 94.88 168 TYR A N 1
ATOM 1369 C CA . TYR A 1 168 ? -7.206 0.678 7.045 1.00 94.88 168 TYR A CA 1
ATOM 1370 C C . TYR A 1 168 ? -7.919 1.519 8.115 1.00 94.88 168 TYR A C 1
ATOM 1372 O O . TYR A 1 168 ? -8.877 1.040 8.727 1.00 94.88 168 TYR A O 1
ATOM 1380 N N . PHE A 1 169 ? -7.510 2.775 8.312 1.00 95.50 169 PHE A N 1
ATOM 1381 C CA . PHE A 1 169 ? -8.124 3.659 9.304 1.00 95.50 169 PHE A CA 1
ATOM 1382 C C . PHE A 1 169 ? -9.555 4.052 8.928 1.00 95.50 169 PHE A C 1
ATOM 1384 O O . PHE A 1 169 ? -10.425 4.066 9.799 1.00 95.50 169 PHE A O 1
ATOM 1391 N N . THR A 1 170 ? -9.841 4.260 7.639 1.00 94.00 170 THR A N 1
ATOM 1392 C CA . THR A 1 170 ? -11.218 4.473 7.166 1.00 94.00 170 THR A CA 1
ATOM 1393 C C . THR A 1 170 ? -12.107 3.270 7.491 1.00 94.00 170 THR A C 1
ATOM 1395 O O . THR A 1 170 ? -13.231 3.435 7.958 1.00 94.00 170 THR A O 1
ATOM 1398 N N . GLY A 1 171 ? -11.609 2.044 7.306 1.00 90.12 171 GLY A N 1
ATOM 1399 C CA . GLY A 1 171 ? -12.357 0.833 7.647 1.00 90.12 171 GLY A CA 1
ATOM 1400 C C . GLY A 1 171 ? -12.591 0.663 9.151 1.00 90.12 171 GLY A C 1
ATOM 1401 O O . GLY A 1 171 ? -13.665 0.206 9.550 1.00 90.12 171 GLY A O 1
ATOM 1402 N N . LYS A 1 172 ? -11.638 1.080 10.000 1.00 88.25 172 LYS A N 1
ATOM 1403 C CA . LYS A 1 172 ? -11.836 1.151 11.460 1.00 88.25 172 LYS A CA 1
ATOM 1404 C C . LYS A 1 172 ? -12.929 2.147 11.825 1.00 88.25 172 LYS A C 1
ATOM 1406 O O . LYS A 1 172 ? -13.837 1.782 12.567 1.00 88.25 172 LYS A O 1
ATOM 1411 N N . PHE A 1 173 ? -12.865 3.355 11.266 1.00 89.56 173 PHE A N 1
ATOM 1412 C CA . PHE A 1 173 ? -13.872 4.391 11.477 1.00 89.56 173 PHE A CA 1
ATOM 1413 C C . PHE A 1 173 ? -15.268 3.918 11.052 1.00 89.56 173 PHE A C 1
ATOM 1415 O O . PHE A 1 173 ? -16.200 3.976 11.847 1.00 89.56 173 PHE A O 1
ATOM 1422 N N . TYR A 1 174 ? -15.397 3.346 9.848 1.00 86.06 174 TYR A N 1
ATOM 1423 C CA . TYR A 1 174 ? -16.659 2.785 9.354 1.00 86.06 174 TYR A CA 1
ATOM 1424 C C . TYR A 1 174 ? -17.237 1.739 10.311 1.00 86.06 174 TYR A C 1
ATOM 1426 O O . TYR A 1 174 ? -18.423 1.762 10.637 1.00 86.06 174 TYR A O 1
ATOM 1434 N N . LYS A 1 175 ? -16.392 0.818 10.789 1.00 79.88 175 LYS A N 1
ATOM 1435 C CA . LYS A 1 175 ? -16.817 -0.223 11.724 1.00 79.88 175 LYS A CA 1
ATOM 1436 C C . LYS A 1 175 ? -17.298 0.367 13.046 1.00 79.88 175 LYS A C 1
ATOM 1438 O O . LYS A 1 175 ? -18.258 -0.150 13.607 1.00 79.88 175 LYS A O 1
ATOM 1443 N N . ALA A 1 176 ? -16.642 1.409 13.537 1.00 77.25 176 ALA A N 1
ATOM 1444 C CA . ALA A 1 176 ? -16.974 2.024 14.810 1.00 77.25 176 ALA A CA 1
ATOM 1445 C C . ALA A 1 176 ? -18.311 2.790 14.742 1.00 77.25 176 ALA A C 1
ATOM 1447 O O . ALA A 1 176 ? -19.245 2.436 15.461 1.00 77.25 176 ALA A O 1
ATOM 1448 N N . VAL A 1 177 ? -18.488 3.643 13.726 1.00 77.75 177 VAL A N 1
ATOM 1449 C CA . VAL A 1 177 ? -19.744 4.379 13.484 1.00 77.75 177 VAL A CA 1
ATOM 1450 C C . VAL A 1 177 ? -20.932 3.438 13.266 1.00 77.75 177 VAL A C 1
ATOM 1452 O O . VAL A 1 177 ? -22.013 3.634 13.823 1.00 77.75 177 VAL A O 1
ATOM 1455 N N . ASN A 1 178 ? -20.764 2.382 12.464 1.00 72.88 178 ASN A N 1
ATOM 1456 C CA . ASN A 1 178 ? -21.845 1.419 12.251 1.00 72.88 178 ASN A CA 1
ATOM 1457 C C . ASN A 1 178 ? -22.130 0.571 13.499 1.00 72.88 178 ASN A C 1
ATOM 1459 O O . ASN A 1 178 ? -23.227 0.032 13.618 1.00 72.88 178 ASN A O 1
ATOM 1463 N N . THR A 1 179 ? -21.169 0.434 14.416 1.00 65.38 179 THR A N 1
ATOM 1464 C CA . THR A 1 179 ? -21.380 -0.267 15.686 1.00 65.38 179 THR A CA 1
ATOM 1465 C C . THR A 1 179 ? -22.296 0.562 16.582 1.00 65.38 179 THR A C 1
ATOM 1467 O O . THR A 1 179 ? -23.286 0.025 17.072 1.00 65.38 179 THR A O 1
ATOM 1470 N N . GLU A 1 180 ? -22.039 1.867 16.717 1.00 63.56 180 GLU A N 1
ATOM 1471 C CA . GLU A 1 180 ? -22.884 2.783 17.498 1.00 63.56 180 GLU A CA 1
ATOM 1472 C C . GLU A 1 180 ? -24.341 2.791 17.004 1.00 63.56 180 GLU A C 1
ATOM 1474 O O . GLU A 1 180 ? -25.260 2.591 17.798 1.00 63.56 180 GLU A O 1
ATOM 1479 N N . LYS A 1 181 ? -24.561 2.878 15.684 1.00 62.56 181 LYS A N 1
ATOM 1480 C CA . LYS A 1 181 ? -25.910 2.848 15.080 1.00 62.56 181 LYS A CA 1
ATOM 1481 C C . LYS A 1 181 ? -26.721 1.593 15.423 1.00 62.56 181 LYS A C 1
ATOM 1483 O O . LYS A 1 181 ? -27.945 1.646 15.499 1.00 62.56 181 LYS A O 1
ATOM 1488 N N . ILE A 1 182 ? -26.065 0.445 15.605 1.00 59.91 182 ILE A N 1
ATOM 1489 C CA . ILE A 1 182 ? -26.743 -0.813 15.957 1.00 59.91 182 ILE A CA 1
ATOM 1490 C C . ILE A 1 182 ? -27.207 -0.793 17.418 1.00 59.91 182 ILE A C 1
ATOM 1492 O O . ILE A 1 182 ? -28.286 -1.310 17.717 1.00 59.91 182 ILE A O 1
ATOM 1496 N N . PHE A 1 183 ? -26.417 -0.190 18.310 1.00 53.31 183 PHE A N 1
ATOM 1497 C CA . PHE A 1 183 ? -26.745 -0.049 19.730 1.00 53.31 183 PHE A CA 1
ATOM 1498 C C . PHE A 1 183 ? -27.836 0.992 20.003 1.00 53.31 183 PHE A C 1
ATOM 1500 O O . PHE A 1 183 ? -28.499 0.913 21.033 1.00 53.31 183 PHE A O 1
ATOM 1507 N N . GLU A 1 184 ? -28.058 1.939 19.093 1.00 56.81 184 GLU A N 1
ATOM 1508 C CA . GLU A 1 184 ? -29.154 2.909 19.201 1.00 56.81 184 GLU A CA 1
ATOM 1509 C C . GLU A 1 184 ? -30.536 2.313 18.891 1.00 56.81 184 GLU A C 1
ATOM 1511 O O . GLU A 1 184 ? -31.544 2.921 19.240 1.00 56.81 184 GLU A O 1
ATOM 1516 N N . ASN A 1 185 ? -30.617 1.116 18.290 1.00 58.62 185 ASN A N 1
ATOM 1517 C CA . ASN A 1 185 ? -31.896 0.457 18.026 1.00 58.62 185 ASN A CA 1
ATOM 1518 C C . ASN A 1 185 ? -32.439 -0.237 19.301 1.00 58.62 185 ASN A C 1
ATOM 1520 O O . ASN A 1 185 ? -31.894 -1.273 19.707 1.00 58.62 185 ASN A O 1
ATOM 1524 N N . PRO A 1 186 ? -33.536 0.263 19.909 1.00 50.81 186 PRO A N 1
ATOM 1525 C CA . PRO A 1 186 ? -34.017 -0.186 21.218 1.00 50.81 186 PRO A CA 1
ATOM 1526 C C . PRO A 1 186 ? -34.444 -1.659 21.259 1.00 50.81 186 PRO A C 1
ATOM 1528 O O . PRO A 1 186 ? -34.314 -2.303 22.300 1.00 50.81 186 PRO A O 1
ATOM 1531 N N . ASN A 1 187 ? -34.848 -2.239 20.123 1.00 55.19 187 ASN A N 1
ATOM 1532 C CA . ASN A 1 187 ? -35.236 -3.651 20.037 1.00 55.19 187 ASN A CA 1
ATOM 1533 C C . ASN A 1 187 ? -34.054 -4.624 20.231 1.00 55.19 187 ASN A C 1
ATOM 1535 O O . ASN A 1 187 ? -34.268 -5.791 20.557 1.00 55.19 187 ASN A O 1
ATOM 1539 N N . ASN A 1 188 ? -32.805 -4.166 20.066 1.00 50.56 188 ASN A N 1
ATOM 1540 C CA . ASN A 1 188 ? -31.603 -4.989 20.248 1.00 50.56 188 ASN A CA 1
ATOM 1541 C C . ASN A 1 188 ? -30.998 -4.877 21.657 1.00 50.56 188 ASN A C 1
ATOM 1543 O O . ASN A 1 188 ? -30.276 -5.778 22.082 1.00 50.56 188 ASN A O 1
ATOM 1547 N N . ILE A 1 189 ? -31.304 -3.806 22.397 1.00 46.88 189 ILE A N 1
ATOM 1548 C CA . ILE A 1 189 ? -30.686 -3.486 23.696 1.00 46.88 189 ILE A CA 1
ATOM 1549 C C . ILE A 1 189 ? -30.993 -4.562 24.749 1.00 46.88 189 ILE A C 1
ATOM 1551 O O . ILE A 1 189 ? -30.102 -4.968 25.497 1.00 46.88 189 ILE A O 1
ATOM 1555 N N . CYS A 1 190 ? -32.229 -5.074 24.775 1.00 43.84 190 CYS A N 1
ATOM 1556 C CA . CYS A 1 190 ? -32.656 -6.089 25.746 1.00 43.84 190 CYS A CA 1
ATOM 1557 C C . CYS A 1 190 ? -31.919 -7.430 25.574 1.00 43.84 190 CYS A C 1
ATOM 1559 O O . CYS A 1 190 ? -31.625 -8.097 26.554 1.00 43.84 190 CYS A O 1
ATOM 1561 N N . LYS A 1 191 ? -31.548 -7.798 24.341 1.00 45.19 191 LYS A N 1
ATOM 1562 C CA . LYS A 1 191 ? -30.847 -9.060 24.042 1.00 45.19 191 LYS A CA 1
ATOM 1563 C C . LYS A 1 191 ? -29.340 -9.000 24.326 1.00 45.19 191 LYS A C 1
ATOM 1565 O O . LYS A 1 191 ? -28.701 -10.028 24.506 1.00 45.19 191 LYS A O 1
ATOM 1570 N N . ILE A 1 192 ? -28.773 -7.793 24.337 1.00 48.19 192 ILE A N 1
ATOM 1571 C CA . ILE A 1 192 ? -27.330 -7.534 24.437 1.00 48.19 192 ILE A CA 1
ATOM 1572 C C . ILE A 1 192 ? -26.855 -7.491 25.897 1.00 48.19 192 ILE A C 1
ATOM 1574 O O . ILE A 1 192 ? -25.717 -7.867 26.180 1.00 48.19 192 ILE A O 1
ATOM 1578 N N . LYS A 1 193 ? -27.721 -7.072 26.832 1.00 41.62 193 LYS A N 1
ATOM 1579 C CA . LYS A 1 193 ? -27.386 -6.949 28.262 1.00 41.62 193 LYS A CA 1
ATOM 1580 C C . LYS A 1 193 ? -27.017 -8.287 28.926 1.00 41.62 193 LYS A C 1
ATOM 1582 O O . LYS A 1 193 ? -26.140 -8.287 29.785 1.00 41.62 193 LYS A O 1
ATOM 1587 N N . ASP A 1 194 ? -27.599 -9.405 28.486 1.00 39.97 194 ASP A N 1
ATOM 1588 C CA . ASP A 1 194 ? -27.384 -10.729 29.099 1.00 39.97 194 ASP A CA 1
ATOM 1589 C C . ASP A 1 194 ? -26.128 -11.472 28.588 1.00 39.97 194 ASP A C 1
ATOM 1591 O O . ASP A 1 194 ? -25.579 -12.322 29.287 1.00 39.97 194 ASP A O 1
ATOM 1595 N N . GLU A 1 195 ? -25.592 -11.130 27.410 1.00 41.09 195 GLU A N 1
ATOM 1596 C CA . GLU A 1 195 ? -24.403 -11.791 26.822 1.00 41.09 195 GLU A CA 1
ATOM 1597 C C . GLU A 1 195 ? -23.068 -11.074 27.141 1.00 41.09 195 GLU A C 1
ATOM 1599 O O . GLU A 1 195 ? -21.975 -11.496 26.736 1.00 41.09 195 GLU A O 1
ATOM 1604 N N . LEU A 1 196 ? -23.129 -9.976 27.897 1.00 44.00 196 LEU A N 1
ATOM 1605 C CA . LEU A 1 196 ? -22.073 -8.968 28.033 1.00 44.00 196 LEU A CA 1
ATOM 1606 C C . LEU A 1 196 ? -21.014 -9.269 29.115 1.00 44.00 196 LEU A C 1
ATOM 1608 O O . LEU A 1 196 ? -20.473 -8.377 29.769 1.00 44.00 196 LEU A O 1
ATOM 1612 N N . LYS A 1 197 ? -20.626 -10.540 29.262 1.00 36.03 197 LYS A N 1
ATOM 1613 C CA . LYS A 1 197 ? -19.391 -10.941 29.959 1.00 36.03 197 LYS A CA 1
ATOM 1614 C C . LYS A 1 197 ? -18.594 -11.855 29.027 1.00 36.03 197 LYS A C 1
ATOM 1616 O O . LYS A 1 197 ? -18.838 -13.049 28.936 1.00 36.03 197 LYS A O 1
ATOM 1621 N N . SER A 1 198 ? -17.618 -11.273 28.324 1.00 38.44 198 SER A N 1
ATOM 1622 C CA . SER A 1 198 ? -16.585 -11.914 27.473 1.00 38.44 198 SER A CA 1
ATOM 1623 C C . SER A 1 198 ? -16.895 -12.253 25.998 1.00 38.44 198 SER A C 1
ATOM 1625 O O . SER A 1 198 ? -15.939 -12.444 25.243 1.00 38.44 198 SER A O 1
ATOM 1627 N N . GLN A 1 199 ? -18.151 -12.259 25.523 1.00 43.28 199 GLN A N 1
ATOM 1628 C CA . GLN A 1 199 ? -18.482 -12.709 24.149 1.00 43.28 199 GLN A CA 1
ATOM 1629 C C . GLN A 1 199 ? -18.692 -11.616 23.081 1.00 43.28 199 GLN A C 1
ATOM 1631 O O . GLN A 1 199 ? -18.720 -11.927 21.884 1.00 43.28 199 GLN A O 1
ATOM 1636 N N . GLU A 1 200 ? -18.741 -10.342 23.467 1.00 46.94 200 GLU A N 1
ATOM 1637 C CA . GLU A 1 200 ? -19.082 -9.207 22.591 1.00 46.94 200 GLU A CA 1
ATOM 1638 C C . GLU A 1 200 ? -18.267 -9.155 21.284 1.00 46.94 200 GLU A C 1
ATOM 1640 O O . GLU A 1 200 ? -18.806 -9.025 20.183 1.00 46.94 200 GLU A O 1
ATOM 1645 N N . LYS A 1 201 ? -16.948 -9.369 21.373 1.00 42.25 201 LYS A N 1
ATOM 1646 C CA . LYS A 1 201 ? -16.031 -9.320 20.219 1.00 42.25 201 LYS A CA 1
ATOM 1647 C C . LYS A 1 201 ? -16.391 -10.355 19.139 1.00 42.25 201 LYS A C 1
ATOM 1649 O O . LYS A 1 201 ? -16.153 -10.122 17.952 1.00 42.25 201 LYS A O 1
ATOM 1654 N N . ARG A 1 202 ? -16.970 -11.497 19.535 1.00 36.50 202 ARG A N 1
ATOM 1655 C CA . ARG A 1 202 ? -17.341 -12.607 18.642 1.00 36.50 202 ARG A CA 1
ATOM 1656 C C . ARG A 1 202 ? -18.694 -12.355 17.968 1.00 36.50 202 ARG A C 1
ATOM 1658 O O . ARG A 1 202 ? -18.801 -12.601 16.766 1.00 36.50 202 ARG A O 1
ATOM 1665 N N . TYR A 1 203 ? -19.671 -11.799 18.685 1.00 43.88 203 TYR A N 1
ATOM 1666 C CA . TYR A 1 203 ? -20.972 -11.408 18.128 1.00 43.88 203 TYR A CA 1
ATOM 1667 C C . TYR A 1 203 ? -20.837 -10.256 17.117 1.00 43.88 203 TYR A C 1
ATOM 1669 O O . TYR A 1 203 ? -21.289 -10.375 15.975 1.00 43.88 203 TYR A O 1
ATOM 1677 N N . PHE A 1 204 ? -20.063 -9.218 17.456 1.00 51.03 204 PHE A N 1
ATOM 1678 C CA . PHE A 1 204 ? -19.771 -8.109 16.541 1.00 51.03 204 PHE A CA 1
ATOM 1679 C C . PHE A 1 204 ? -19.079 -8.565 15.255 1.00 51.03 204 PHE A C 1
ATOM 1681 O O . PHE A 1 204 ? -19.437 -8.137 14.158 1.00 51.03 204 PHE A O 1
ATOM 1688 N N . SER A 1 205 ? -18.137 -9.508 15.348 1.00 51.41 205 SER A N 1
ATOM 1689 C CA . SER A 1 205 ? -17.495 -10.082 14.158 1.00 51.41 205 SER A CA 1
ATOM 1690 C C . SER A 1 205 ? -18.460 -10.846 13.233 1.00 51.41 205 SER A C 1
ATOM 1692 O O . SER A 1 205 ? -18.190 -10.958 12.038 1.00 51.41 205 SER A O 1
ATOM 1694 N N . ARG A 1 206 ? -19.580 -11.368 13.761 1.00 47.97 206 ARG A N 1
ATOM 1695 C CA . ARG A 1 206 ? -20.606 -12.086 12.985 1.00 47.97 206 ARG A CA 1
ATOM 1696 C C . ARG A 1 206 ? -21.585 -11.133 12.297 1.00 47.97 206 ARG A C 1
ATOM 1698 O O . ARG A 1 206 ? -21.915 -11.377 11.141 1.00 47.97 206 ARG A O 1
ATOM 1705 N N . ILE A 1 207 ? -21.995 -10.052 12.964 1.00 53.09 207 ILE A N 1
ATOM 1706 C CA . ILE A 1 207 ? -22.880 -9.020 12.396 1.00 53.09 207 ILE A CA 1
ATOM 1707 C C . ILE A 1 207 ? -22.207 -8.289 11.232 1.00 53.09 207 ILE A C 1
ATOM 1709 O O . ILE A 1 207 ? -22.754 -8.238 10.133 1.00 53.09 207 ILE A O 1
ATOM 1713 N N . PHE A 1 208 ? -20.971 -7.821 11.423 1.00 54.19 208 PHE A N 1
ATOM 1714 C CA . PHE A 1 208 ? -20.237 -7.114 10.369 1.00 54.19 208 PHE A CA 1
ATOM 1715 C C . PHE A 1 208 ? -19.811 -8.019 9.208 1.00 54.19 208 PHE A C 1
ATOM 1717 O O . PHE A 1 208 ? -19.507 -7.525 8.124 1.00 54.19 208 PHE A O 1
ATOM 1724 N N . GLY A 1 209 ? -19.822 -9.339 9.415 1.00 52.22 209 GLY A N 1
ATOM 1725 C CA . GLY A 1 209 ? -19.652 -10.324 8.350 1.00 52.22 209 GLY A CA 1
ATOM 1726 C C . GLY A 1 209 ? -20.888 -10.516 7.460 1.00 52.22 209 GLY A C 1
ATOM 1727 O O . GLY A 1 209 ? -20.761 -11.178 6.435 1.00 52.22 209 GLY A O 1
ATOM 1728 N N . LYS A 1 210 ? -22.059 -9.975 7.836 1.00 54.91 210 LYS A N 1
ATOM 1729 C CA . LYS A 1 210 ? -23.323 -10.063 7.077 1.00 54.91 210 LYS A CA 1
ATOM 1730 C C . LYS A 1 210 ? -23.764 -8.744 6.427 1.00 54.91 210 LYS A C 1
ATOM 1732 O O . LYS A 1 210 ? -24.722 -8.765 5.658 1.00 54.91 210 LYS A O 1
ATOM 1737 N N . ASP A 1 211 ? -23.106 -7.620 6.719 1.00 68.44 211 ASP A N 1
ATOM 1738 C CA . ASP A 1 211 ? -23.397 -6.336 6.066 1.00 68.44 211 ASP A CA 1
ATOM 1739 C C . ASP A 1 211 ? -23.128 -6.443 4.551 1.00 68.44 211 ASP A C 1
ATOM 1741 O O . ASP A 1 211 ? -22.032 -6.807 4.122 1.00 68.44 211 ASP A O 1
ATOM 1745 N N . LYS A 1 212 ? -24.138 -6.141 3.723 1.00 69.50 212 LYS A N 1
ATOM 1746 C CA . LYS A 1 212 ? -24.038 -6.244 2.257 1.00 69.50 212 LYS A CA 1
ATOM 1747 C C . LYS A 1 212 ? -22.920 -5.359 1.706 1.00 69.50 212 LYS A C 1
ATOM 1749 O O . LYS A 1 212 ? -22.244 -5.763 0.764 1.00 69.50 212 LYS A O 1
ATOM 1754 N N . ILE A 1 213 ? -22.695 -4.189 2.306 1.00 69.69 213 ILE A N 1
ATOM 1755 C CA . ILE A 1 213 ? -21.674 -3.232 1.862 1.00 69.69 213 ILE A CA 1
ATOM 1756 C C . ILE A 1 213 ? -20.268 -3.764 2.148 1.00 69.69 213 ILE A C 1
ATOM 1758 O O . ILE A 1 213 ? -19.408 -3.725 1.269 1.00 69.69 213 ILE A O 1
ATOM 1762 N N . SER A 1 214 ? -20.028 -4.335 3.332 1.00 66.88 214 SER A N 1
ATOM 1763 C CA . SER A 1 214 ? -18.722 -4.920 3.666 1.00 66.88 214 SER A CA 1
ATOM 1764 C C . SER A 1 214 ? -18.413 -6.148 2.802 1.00 66.88 214 SER A C 1
ATOM 1766 O O . SER A 1 214 ? -17.288 -6.301 2.318 1.00 66.88 214 SER A O 1
ATOM 1768 N N . VAL A 1 215 ? -19.420 -6.990 2.536 1.00 68.50 215 VAL A N 1
ATOM 1769 C CA . VAL A 1 215 ? -19.306 -8.147 1.638 1.00 68.50 215 VAL A CA 1
ATOM 1770 C C . VAL A 1 215 ? -19.013 -7.698 0.207 1.00 68.50 215 VAL A C 1
ATOM 1772 O O . VAL A 1 215 ? -18.128 -8.277 -0.425 1.00 68.50 215 VAL A O 1
ATOM 1775 N N . PHE A 1 216 ? -19.690 -6.654 -0.277 1.00 74.94 216 PHE A N 1
ATOM 1776 C CA . PHE A 1 216 ? -19.469 -6.079 -1.603 1.00 74.94 216 PHE A CA 1
ATOM 1777 C C . PHE A 1 216 ? -18.065 -5.484 -1.748 1.00 74.94 216 PHE A C 1
ATOM 1779 O O . PHE A 1 216 ? -17.356 -5.833 -2.686 1.00 74.94 216 PHE A O 1
ATOM 1786 N N . ILE A 1 217 ? -17.604 -4.676 -0.788 1.00 70.12 217 ILE A N 1
ATOM 1787 C CA . ILE A 1 217 ? -16.243 -4.112 -0.794 1.00 70.12 217 ILE A CA 1
ATOM 1788 C C . ILE A 1 217 ? -15.190 -5.230 -0.778 1.00 70.12 217 ILE A C 1
ATOM 1790 O O . ILE A 1 217 ? -14.197 -5.183 -1.505 1.00 70.12 217 ILE A O 1
ATOM 1794 N N . CYS A 1 218 ? -15.423 -6.277 0.015 1.00 67.25 218 CYS A N 1
ATOM 1795 C CA . CYS A 1 218 ? -14.532 -7.429 0.075 1.00 67.25 218 CYS A CA 1
ATOM 1796 C C . CYS A 1 218 ? -14.570 -8.256 -1.226 1.00 67.25 218 CYS A C 1
ATOM 1798 O O . CYS A 1 218 ? -13.545 -8.798 -1.632 1.00 67.25 218 CYS A O 1
ATOM 1800 N N . ALA A 1 219 ? -15.719 -8.342 -1.905 1.00 66.25 219 ALA A N 1
ATOM 1801 C CA . ALA A 1 219 ? -15.836 -8.958 -3.226 1.00 66.25 219 ALA A CA 1
ATOM 1802 C C . ALA A 1 219 ? -15.102 -8.136 -4.295 1.00 66.25 219 ALA A C 1
ATOM 1804 O O . ALA A 1 219 ? -14.294 -8.694 -5.034 1.00 66.25 219 ALA A O 1
ATOM 1805 N N . MET A 1 220 ? -15.296 -6.816 -4.311 1.00 68.19 220 MET A N 1
ATOM 1806 C CA . MET A 1 220 ? -14.580 -5.907 -5.203 1.00 68.19 220 MET A CA 1
ATOM 1807 C C . MET A 1 220 ? -13.066 -6.026 -5.034 1.00 68.19 220 MET A C 1
ATOM 1809 O O . MET A 1 220 ? -12.365 -6.157 -6.029 1.00 68.19 220 MET A O 1
ATOM 1813 N N . GLY A 1 221 ? -12.560 -6.070 -3.798 1.00 64.31 221 GLY A N 1
ATOM 1814 C CA . GLY A 1 221 ? -11.130 -6.270 -3.544 1.00 64.31 221 GLY A CA 1
ATOM 1815 C C . GLY A 1 221 ? -10.603 -7.638 -4.000 1.00 64.31 221 GLY A C 1
ATOM 1816 O O . GLY A 1 221 ? -9.470 -7.736 -4.463 1.00 64.31 221 GLY A O 1
ATOM 1817 N N . ARG A 1 222 ? -11.414 -8.705 -3.912 1.00 67.12 222 ARG A N 1
ATOM 1818 C CA . ARG A 1 222 ? -11.023 -10.053 -4.371 1.00 67.12 222 ARG A CA 1
ATOM 1819 C C . ARG A 1 222 ? -10.971 -10.175 -5.893 1.00 67.12 222 ARG A C 1
ATOM 1821 O O . ARG A 1 222 ? -10.115 -10.888 -6.404 1.00 67.12 222 ARG A O 1
ATOM 1828 N N . HIS A 1 223 ? -11.865 -9.495 -6.604 1.00 70.19 223 HIS A N 1
ATOM 1829 C CA . HIS A 1 223 ? -11.928 -9.564 -8.065 1.00 70.19 223 HIS A CA 1
ATOM 1830 C C . HIS A 1 223 ? -11.104 -8.474 -8.755 1.00 70.19 223 HIS A C 1
ATOM 1832 O O . HIS A 1 223 ? -10.680 -8.680 -9.888 1.00 70.19 223 HIS A O 1
ATOM 1838 N N . SER A 1 224 ? -10.795 -7.358 -8.085 1.00 71.19 224 SER A N 1
ATOM 1839 C CA . SER A 1 224 ? -10.018 -6.270 -8.691 1.00 71.19 224 SER A CA 1
ATOM 1840 C C . SER A 1 224 ? -8.621 -6.705 -9.124 1.00 71.19 224 SER A C 1
ATOM 1842 O O . SER A 1 224 ? -8.127 -6.211 -10.130 1.00 71.19 224 SER A O 1
ATOM 1844 N N . LEU A 1 225 ? -7.989 -7.632 -8.392 1.00 67.81 225 LEU A N 1
ATOM 1845 C CA . LEU A 1 225 ? -6.670 -8.156 -8.758 1.00 67.81 225 LEU A CA 1
ATOM 1846 C C . LEU A 1 225 ? -6.732 -8.973 -10.057 1.00 67.81 225 LEU A C 1
ATOM 1848 O O . LEU A 1 225 ? -5.898 -8.791 -10.934 1.00 67.81 225 LEU A O 1
ATOM 1852 N N . LEU A 1 226 ? -7.747 -9.831 -10.201 1.00 68.50 226 LEU A N 1
ATOM 1853 C CA . LEU A 1 226 ? -7.962 -10.605 -11.426 1.00 68.50 226 LEU A CA 1
ATOM 1854 C C . LEU A 1 226 ? -8.259 -9.694 -12.617 1.00 68.50 226 LEU A C 1
ATOM 1856 O O . LEU A 1 226 ? -7.685 -9.891 -13.680 1.00 68.50 226 LEU A O 1
ATOM 1860 N N . ILE A 1 227 ? -9.105 -8.677 -12.421 1.00 69.88 227 ILE A N 1
ATOM 1861 C CA . ILE A 1 227 ? -9.414 -7.680 -13.455 1.00 69.88 227 ILE A CA 1
ATOM 1862 C C . ILE A 1 227 ? -8.140 -6.936 -13.879 1.00 69.88 227 ILE A C 1
ATOM 1864 O O . ILE A 1 227 ? -7.918 -6.749 -15.069 1.00 69.88 227 ILE A O 1
ATOM 1868 N N . TYR A 1 228 ? -7.284 -6.555 -12.925 1.00 72.88 228 TYR A N 1
ATOM 1869 C CA . TYR A 1 228 ? -6.010 -5.887 -13.201 1.00 72.88 228 TYR A CA 1
ATOM 1870 C C . TYR A 1 228 ? -5.061 -6.756 -14.043 1.00 72.88 228 TYR A C 1
ATOM 1872 O O . TYR A 1 228 ? -4.530 -6.280 -15.044 1.00 72.88 228 TYR A O 1
ATOM 1880 N N . VAL A 1 229 ? -4.897 -8.035 -13.684 1.00 71.81 229 VAL A N 1
ATOM 1881 C CA . VAL A 1 229 ? -4.034 -8.973 -14.425 1.00 71.81 229 VAL A CA 1
ATOM 1882 C C . VAL A 1 229 ? -4.591 -9.263 -15.824 1.00 71.81 229 VAL A C 1
ATOM 1884 O O . VAL A 1 229 ? -3.849 -9.209 -16.801 1.00 71.81 229 VAL A O 1
ATOM 1887 N N . LEU A 1 230 ? -5.900 -9.514 -15.948 1.00 74.19 230 LEU A N 1
ATOM 1888 C CA . LEU A 1 230 ? -6.552 -9.747 -17.245 1.00 74.19 230 LEU A CA 1
ATOM 1889 C C . LEU A 1 230 ? -6.418 -8.542 -18.174 1.00 74.19 230 LEU A C 1
ATOM 1891 O O . LEU A 1 230 ? -6.129 -8.701 -19.356 1.00 74.19 230 LEU A O 1
ATOM 1895 N N . HIS A 1 231 ? -6.593 -7.337 -17.635 1.00 74.06 231 HIS A N 1
ATOM 1896 C CA . HIS A 1 231 ? -6.484 -6.110 -18.408 1.00 74.06 231 HIS A CA 1
ATOM 1897 C C . HIS A 1 231 ? -5.083 -5.923 -19.011 1.00 74.06 231 HIS A C 1
ATOM 1899 O O . HIS A 1 231 ? -4.986 -5.515 -20.165 1.00 74.06 231 HIS A O 1
ATOM 1905 N N . GLN A 1 232 ? -4.008 -6.262 -18.284 1.00 71.62 232 GLN A N 1
ATOM 1906 C CA . GLN A 1 232 ? -2.644 -6.182 -18.827 1.00 71.62 232 GLN A CA 1
ATOM 1907 C C . GLN A 1 232 ? -2.449 -7.109 -20.035 1.00 71.62 232 GLN A C 1
ATOM 1909 O O . GLN A 1 232 ? -1.958 -6.658 -21.067 1.00 71.62 232 GLN A O 1
ATOM 1914 N N . VAL A 1 233 ? -2.893 -8.367 -19.950 1.00 77.94 233 VAL A N 1
ATOM 1915 C CA . VAL A 1 233 ? -2.766 -9.338 -21.054 1.00 77.94 233 VAL A CA 1
ATOM 1916 C C . VAL A 1 233 ? -3.602 -8.923 -22.268 1.00 77.94 233 VAL A C 1
ATOM 1918 O O . VAL A 1 233 ? -3.123 -8.986 -23.397 1.00 77.94 233 VAL A O 1
ATOM 1921 N N . VAL A 1 234 ? -4.835 -8.458 -22.044 1.00 79.00 234 VAL A N 1
ATOM 1922 C CA . VAL A 1 234 ? -5.734 -8.025 -23.126 1.00 79.00 234 VAL A CA 1
ATOM 1923 C C . VAL A 1 234 ? -5.174 -6.805 -23.855 1.00 79.00 234 VAL A C 1
ATOM 1925 O O . VAL A 1 234 ? -5.175 -6.791 -25.082 1.00 79.00 234 VAL A O 1
ATOM 1928 N N . ILE A 1 235 ? -4.660 -5.805 -23.132 1.00 79.56 235 ILE A N 1
ATOM 1929 C CA . ILE A 1 235 ? -4.069 -4.616 -23.761 1.00 79.56 235 ILE A CA 1
ATOM 1930 C C . ILE A 1 235 ? -2.861 -4.982 -24.616 1.00 79.56 235 ILE A C 1
ATOM 1932 O O . ILE A 1 235 ? -2.784 -4.534 -25.757 1.00 79.56 235 ILE A O 1
ATOM 1936 N N . TYR A 1 236 ? -1.944 -5.800 -24.093 1.00 80.31 236 TYR A N 1
ATOM 1937 C CA . TYR A 1 236 ? -0.776 -6.231 -24.861 1.00 80.31 236 TYR A CA 1
ATOM 1938 C C . TYR A 1 236 ? -1.177 -7.036 -26.098 1.00 80.31 236 TYR A C 1
ATOM 1940 O O . TYR A 1 236 ? -0.657 -6.773 -27.177 1.00 80.31 236 TYR A O 1
ATOM 1948 N N . GLY A 1 237 ? -2.141 -7.954 -25.974 1.00 83.19 237 GLY A N 1
ATOM 1949 C CA . GLY A 1 237 ? -2.645 -8.726 -27.112 1.00 83.19 237 GLY A CA 1
ATOM 1950 C C . GLY A 1 237 ? -3.281 -7.849 -28.194 1.00 83.19 237 GLY A C 1
ATOM 1951 O O . GLY A 1 237 ? -2.995 -8.026 -29.374 1.00 83.19 237 GLY A O 1
ATOM 1952 N N . VAL A 1 238 ? -4.100 -6.866 -27.807 1.00 86.06 238 VAL A N 1
ATOM 1953 C CA . VAL A 1 238 ? -4.731 -5.933 -28.756 1.00 86.06 238 VAL A CA 1
ATOM 1954 C C . VAL A 1 238 ? -3.693 -5.033 -29.426 1.00 86.06 238 VAL A C 1
ATOM 1956 O O . VAL A 1 238 ? -3.732 -4.875 -30.643 1.00 86.06 238 VAL A O 1
ATOM 1959 N N . LEU A 1 239 ? -2.750 -4.470 -28.664 1.00 84.56 239 LEU A N 1
ATOM 1960 C CA . LEU A 1 239 ? -1.665 -3.657 -29.221 1.00 84.56 239 LEU A CA 1
ATOM 1961 C C . LEU A 1 239 ? -0.799 -4.460 -30.190 1.00 84.56 239 LEU A C 1
ATOM 1963 O O . LEU A 1 239 ? -0.476 -3.947 -31.253 1.00 84.56 239 LEU A O 1
ATOM 1967 N N . TYR A 1 240 ? -0.467 -5.708 -29.851 1.00 86.50 240 TYR A N 1
ATOM 1968 C CA . TYR A 1 240 ? 0.305 -6.592 -30.720 1.00 86.50 240 TYR A CA 1
ATOM 1969 C C . TYR A 1 240 ? -0.405 -6.825 -32.061 1.00 86.50 240 TYR A C 1
ATOM 1971 O O . TYR A 1 240 ? 0.201 -6.637 -33.110 1.00 86.50 240 TYR A O 1
ATOM 1979 N N . ILE A 1 241 ? -1.709 -7.131 -32.036 1.00 89.44 241 ILE A N 1
ATOM 1980 C CA . ILE A 1 241 ? -2.516 -7.304 -33.255 1.00 89.44 241 ILE A CA 1
ATOM 1981 C C . ILE A 1 241 ? -2.563 -6.012 -34.082 1.00 89.44 241 ILE A C 1
ATOM 1983 O O . ILE A 1 241 ? -2.421 -6.060 -35.299 1.00 89.44 241 ILE A O 1
ATOM 1987 N N . ILE A 1 242 ? -2.751 -4.854 -33.442 1.00 90.56 242 ILE A N 1
ATOM 1988 C CA . ILE A 1 242 ? -2.763 -3.558 -34.135 1.00 90.56 242 ILE A CA 1
ATOM 1989 C C . ILE A 1 242 ? -1.405 -3.278 -34.788 1.00 90.56 242 ILE A C 1
ATOM 1991 O O . ILE A 1 242 ? -1.369 -2.840 -35.932 1.00 90.56 242 ILE A O 1
ATOM 1995 N N . PHE A 1 243 ? -0.299 -3.531 -34.085 1.00 86.88 243 PHE A N 1
ATOM 1996 C CA . PHE A 1 243 ? 1.044 -3.327 -34.625 1.00 86.88 243 PHE A CA 1
ATOM 1997 C C . PHE A 1 243 ? 1.338 -4.251 -35.804 1.00 86.88 243 PHE A C 1
ATOM 1999 O O . PHE A 1 243 ? 1.838 -3.763 -36.810 1.00 86.88 243 PHE A O 1
ATOM 2006 N N . GLU A 1 244 ? 0.976 -5.533 -35.718 1.00 88.31 244 GLU A N 1
ATOM 2007 C CA . GLU A 1 244 ? 1.079 -6.472 -36.844 1.00 88.31 244 GLU A CA 1
ATOM 2008 C C . GLU A 1 244 ? 0.276 -5.992 -38.060 1.00 88.31 244 GLU A C 1
ATOM 2010 O O . GLU A 1 244 ? 0.789 -6.005 -39.168 1.00 88.31 244 GLU A O 1
ATOM 2015 N N . ILE A 1 245 ? -0.950 -5.489 -37.870 1.00 90.88 245 ILE A N 1
ATOM 2016 C CA . ILE A 1 245 ? -1.780 -4.969 -38.974 1.00 90.88 245 ILE A CA 1
ATOM 2017 C C . ILE A 1 245 ? -1.229 -3.660 -39.568 1.00 90.88 245 ILE A C 1
ATOM 2019 O O . ILE A 1 245 ? -1.488 -3.362 -40.727 1.00 90.88 245 ILE A O 1
ATOM 2023 N N . ILE A 1 246 ? -0.534 -2.835 -38.780 1.00 89.44 246 ILE A N 1
ATOM 2024 C CA . ILE A 1 246 ? 0.020 -1.550 -39.244 1.00 89.44 246 ILE A CA 1
ATOM 2025 C C . ILE A 1 246 ? 1.380 -1.731 -39.932 1.00 89.44 246 ILE A C 1
ATOM 2027 O O . ILE A 1 246 ? 1.712 -0.964 -40.834 1.00 89.44 246 ILE A O 1
ATOM 2031 N N . ILE A 1 247 ? 2.193 -2.678 -39.459 1.00 83.31 247 ILE A N 1
ATOM 2032 C CA . ILE A 1 247 ? 3.553 -2.923 -39.960 1.00 83.31 247 ILE A CA 1
ATOM 2033 C C . ILE A 1 247 ? 3.557 -3.818 -41.206 1.00 83.31 247 ILE A C 1
ATOM 2035 O O . ILE A 1 247 ? 4.495 -3.724 -41.999 1.00 83.31 247 ILE A O 1
ATOM 2039 N N . ASN A 1 248 ? 2.541 -4.664 -41.370 1.00 66.19 248 ASN A N 1
ATOM 2040 C CA . ASN A 1 248 ? 2.390 -5.601 -42.484 1.00 66.19 248 ASN A CA 1
ATOM 2041 C C . ASN A 1 248 ? 1.431 -5.043 -43.545 1.00 66.19 248 ASN A C 1
ATOM 2043 O O . ASN A 1 248 ? 1.754 -5.141 -44.749 1.00 66.19 248 ASN A O 1
#

InterPro domains:
  IPR012429 Heparan-alpha-glucosaminide N-acetyltransferase, catalytic domain [PF07786] (2-69)
  IPR012429 Heparan-alpha-glucosaminide N-acetyltransferase, catalytic domain [PF07786] (111-177)

Organism: NCBI:txid796937

Sequence (248 aa):
MSFIFLSGFSTNFSKKLLRNAVKLSIISMIITIVTTFVSDELAIKFGVIHFLAFSMFAISLLMEIENKSTNSHKNCSKNRFQNETDDKTFKKLGNKTDIKYAIYSLITLSIFIVLKSKYFLKSDIYVGIYNFMQELPLSFIYGFPRDDFYSADYFPILPWIFLSFTGYFTGKFYKAVNTEKIFENPNNICKIKDELKSQEKRYFSRIFGKDKISVFICAMGRHSLLIYVLHQVVIYGVLYIIFEIIIN

Foldseek 3Di:
DVLLLLLLLLLLLDPCLLVVLVVLCVVLVVQQVVQVVVDPQAHAPDADSNLSSVLSVVVVVVVVVVVVVVVVVCVVVVVVCVPDDDPVVVVVVLVVVLVVLVVLLVVLVVQQCCQPDPVNCPDPVNVVVLVVLCVDPPSQQQPNHHPPDDHNHGDHNPPSSSSSSSSNSVSVSVLSVVVVVVCPPPVCVVVCVVVPDPCPVVVSSVVCNPPPVSVVSNVCSVCVVVVVVVVVVVVVVVVVVVCVVVVD

pLDDT: mean 78.56, std 18.64, range [33.19, 97.69]

Secondary structure (DSSP, 8-state):
-HHHHHHHHHGGG-SSHHHHHHHHHHHHHHHHHHHHHH-GGG--SB-HHHHHHHHHHHHHHHHHHHHHHHHHHHHHHHHHHTT---HHHHHHHHHHHHHHHHHHHHHHHHHHHHHHSHHHHTSHHHHHHHHHHHTSTTHHHHT---TT---SSB--STTHHHHHHHHHHHHHHHHHHHHHHHHT-HHHHHHHSSSTTT-HHHHHHHHTTT-HHHHHHHHHHHHHHHHHHHHHHHHHHHHHHHHHHHH-